Protein AF-A0A562JS13-F1 (afdb_monomer_lite)

InterPro domains:
  IPR010158 N-carbamoyl-L-amino-acid amidohydrolase [PTHR32494] (1-198)
  IPR011650 Peptidase M20, dimerisation domain [PF07687] (73-169)
  IPR036264 Bacterial exopeptidase dimerisation domain [SSF55031] (72-185)

Foldseek 3Di:
DQLPDDPVQQCDADPVNQGVCNVCVVVVHDCPPSVVVHDPPDPDDDDDDDPVDCPCVVVVHPDDQDQWFWKKWKKKKKKFWDKDFQVPDDPVPGLARVVLVVVLQVVLCVVCPPPDFKDKDFDDKDFPPPDPGMRTRMMMIMMIIIGLDPVVVVVSVVVSVVVSVVSCVVSVIDMDMDTPDTDHMGGDDPVVSVVVVVVVVVVVVVCVVVVPDDDDD

Sequence (217 aa):
MAGLLAYEHLQKTDASGISIEEAMKQSQLSPLPLEKIKRNDIQAYLEMHIEQGKVLENEELPVGIVTGIAAPLWLEVTVTGVSAHAGATPMPIRKDALAAASEMILAIEQMFNDRTNSVTTVGKLNVEPNGVNVIPGRVTFTIDIRDIDEQIISTLEGSFLRQMQKIAERRKVTLKTKMLQLVKPAKTDPMLQQQLAKGVLAALIYFSLNLFWCRCL

Organism: NCBI:txid665099

Secondary structure (DSSP, 8-state):
------HHHHT-B-TTS-BHHHHHHHTT-----GGGT--S-----------SSSHHHHTT-S-----EEPEEEEEEEEEE---EETTTS-GGG---HHHHHHHHHHHHHHTTTT-SS-EEEEEEEEEES--TTEE-SEEEEEEEEEES-HHHHHHHHHHHHHHHHHHHHHHT-EEEEEEEEE---EEPPHHHHHHHHHHHHHHHHHHHHS-SS----

Radius of gyration: 24.41 Å; chains: 1; bounding box: 58×44×72 Å

Structure (mmCIF, N/CA/C/O backbone):
data_AF-A0A562JS13-F1
#
_entry.id   AF-A0A562JS13-F1
#
loop_
_atom_site.group_PDB
_atom_site.id
_atom_site.type_symbol
_atom_site.label_atom_id
_atom_site.label_alt_id
_atom_site.label_comp_id
_atom_site.label_asym_id
_atom_site.label_entity_id
_atom_site.label_seq_id
_atom_site.pdbx_PDB_ins_code
_atom_site.Cartn_x
_atom_site.Cartn_y
_atom_site.Cartn_z
_atom_site.occupancy
_atom_site.B_iso_or_equiv
_atom_site.auth_seq_id
_atom_site.auth_comp_id
_atom_site.auth_asym_id
_atom_site.auth_atom_id
_atom_site.pdbx_PDB_model_num
ATOM 1 N N . MET A 1 1 ? 26.390 -5.494 -12.326 1.00 60.91 1 MET A N 1
ATOM 2 C CA . MET A 1 1 ? 25.190 -4.819 -11.784 1.00 60.91 1 MET A CA 1
ATOM 3 C C . MET A 1 1 ? 25.591 -3.475 -11.187 1.00 60.91 1 MET A C 1
ATOM 5 O O . MET A 1 1 ? 26.780 -3.262 -10.969 1.00 60.91 1 MET A O 1
ATOM 9 N N . ALA A 1 2 ? 24.628 -2.577 -10.955 1.00 70.62 2 ALA A N 1
ATOM 10 C CA . ALA A 1 2 ? 24.862 -1.160 -10.641 1.00 70.62 2 ALA A CA 1
ATOM 11 C C . ALA A 1 2 ? 25.730 -0.886 -9.391 1.00 70.62 2 ALA A C 1
ATOM 13 O O . ALA A 1 2 ? 26.269 0.210 -9.261 1.00 70.62 2 ALA A O 1
ATOM 14 N N . GLY A 1 3 ? 25.900 -1.870 -8.496 1.00 77.06 3 GLY A N 1
ATOM 15 C CA . GLY A 1 3 ? 26.797 -1.762 -7.339 1.00 77.06 3 GLY A CA 1
ATOM 16 C C . GLY A 1 3 ? 26.333 -0.738 -6.302 1.00 77.06 3 GLY A C 1
ATOM 17 O O . GLY A 1 3 ? 27.160 -0.104 -5.664 1.00 77.06 3 GLY A O 1
ATOM 18 N N . LEU A 1 4 ? 25.016 -0.548 -6.166 1.00 82.69 4 LEU A N 1
ATOM 19 C CA . LEU A 1 4 ? 24.406 0.451 -5.276 1.00 82.69 4 LEU A CA 1
ATOM 20 C C . LEU A 1 4 ? 24.126 -0.080 -3.858 1.00 82.69 4 LEU A C 1
ATOM 22 O O . LEU A 1 4 ? 23.431 0.568 -3.079 1.00 82.69 4 LEU A O 1
ATOM 26 N N . LEU A 1 5 ? 24.610 -1.278 -3.522 1.00 85.75 5 LEU A N 1
ATOM 27 C CA . LEU A 1 5 ? 24.423 -1.845 -2.191 1.00 85.75 5 LEU A CA 1
ATOM 28 C C . LEU A 1 5 ? 25.321 -1.096 -1.193 1.00 85.75 5 LEU A C 1
ATOM 30 O O . LEU A 1 5 ? 26.536 -1.076 -1.362 1.00 85.75 5 LEU A O 1
ATOM 34 N N . ALA A 1 6 ? 24.733 -0.496 -0.159 1.00 88.44 6 ALA A N 1
ATOM 35 C CA . ALA A 1 6 ? 25.454 0.079 0.971 1.00 88.44 6 ALA A CA 1
ATOM 36 C C . ALA A 1 6 ? 25.612 -0.944 2.110 1.00 88.44 6 ALA A C 1
ATOM 38 O O . ALA A 1 6 ? 24.807 -1.868 2.242 1.00 88.44 6 ALA A O 1
ATOM 39 N N . TYR A 1 7 ? 26.619 -0.750 2.967 1.00 89.88 7 TYR A N 1
ATOM 40 C CA . TYR A 1 7 ? 26.884 -1.621 4.121 1.00 89.88 7 TYR A CA 1
ATOM 41 C C . TYR A 1 7 ? 25.684 -1.737 5.073 1.00 89.88 7 TYR A C 1
ATOM 43 O O . TYR A 1 7 ? 25.421 -2.810 5.605 1.00 89.88 7 TYR A O 1
ATOM 51 N N . GLU A 1 8 ? 24.905 -0.667 5.231 1.00 90.62 8 GLU A N 1
ATOM 52 C CA . GLU A 1 8 ? 23.679 -0.664 6.040 1.00 90.62 8 GLU A CA 1
ATOM 53 C C . GLU A 1 8 ? 22.611 -1.642 5.530 1.00 90.62 8 GLU A C 1
ATOM 55 O O . GLU A 1 8 ? 21.852 -2.197 6.322 1.00 90.62 8 GLU A O 1
ATOM 60 N N . HIS A 1 9 ? 22.567 -1.916 4.220 1.00 89.50 9 HIS A N 1
ATOM 61 C CA . HIS A 1 9 ? 21.625 -2.889 3.673 1.00 89.50 9 HIS A CA 1
ATOM 62 C C . HIS A 1 9 ? 21.935 -4.300 4.165 1.00 89.50 9 HIS A C 1
ATOM 64 O O . HIS A 1 9 ? 21.004 -5.067 4.383 1.00 89.50 9 HIS A O 1
ATOM 70 N N . LEU A 1 10 ? 23.213 -4.626 4.392 1.00 91.25 10 LEU A N 1
ATOM 71 C CA . LEU A 1 10 ? 23.630 -5.942 4.880 1.00 91.25 10 LEU A CA 1
ATOM 72 C C . LEU A 1 10 ? 23.149 -6.226 6.310 1.00 91.25 10 LEU A C 1
ATOM 74 O O . LEU A 1 10 ? 23.015 -7.388 6.682 1.00 91.25 10 LEU A O 1
ATOM 78 N N . GLN A 1 11 ? 22.856 -5.175 7.081 1.00 93.75 11 GLN A N 1
ATOM 79 C CA . GLN A 1 11 ? 22.377 -5.266 8.462 1.00 93.75 11 GLN A CA 1
ATOM 80 C C . GLN A 1 11 ? 20.853 -5.418 8.561 1.00 93.75 11 GLN A C 1
ATOM 82 O O . GLN A 1 11 ? 20.327 -5.612 9.655 1.00 93.75 11 GLN A O 1
ATOM 87 N N . LYS A 1 12 ? 20.114 -5.326 7.444 1.00 91.50 12 LYS A N 1
ATOM 88 C CA . LYS A 1 12 ? 18.670 -5.594 7.449 1.00 91.50 12 LYS A CA 1
ATOM 89 C C . LYS A 1 12 ? 18.428 -7.060 7.793 1.00 91.50 12 LYS A C 1
ATOM 91 O O . LYS A 1 12 ? 19.066 -7.938 7.214 1.00 91.50 12 LYS A O 1
ATOM 96 N N . THR A 1 13 ? 17.499 -7.297 8.711 1.00 94.69 13 THR A N 1
ATOM 97 C CA . THR A 1 13 ? 17.167 -8.629 9.212 1.00 94.69 13 THR A CA 1
ATOM 98 C C . THR A 1 13 ? 15.849 -9.146 8.652 1.00 94.69 13 THR A C 1
ATOM 100 O O . THR A 1 13 ? 14.951 -8.375 8.300 1.00 94.69 13 THR A O 1
ATOM 103 N N . ASP A 1 14 ? 15.735 -10.467 8.572 1.00 92.19 14 ASP A N 1
ATOM 104 C CA . ASP A 1 14 ? 14.467 -11.148 8.342 1.00 92.19 14 ASP A C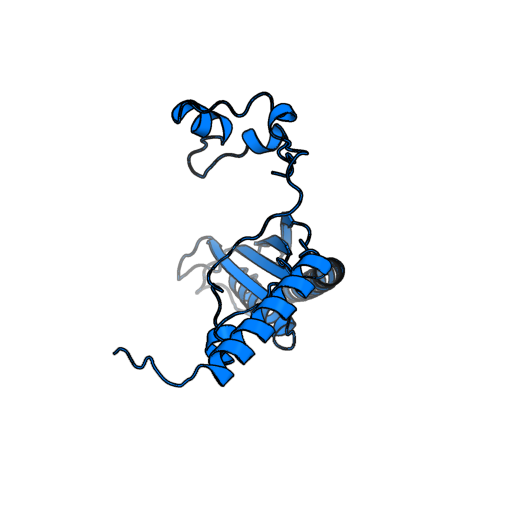A 1
ATOM 105 C C . ASP A 1 14 ? 13.594 -11.188 9.617 1.00 92.19 14 ASP A C 1
ATOM 107 O O . ASP A 1 14 ? 13.927 -10.619 10.661 1.00 92.19 14 ASP A O 1
ATOM 111 N N . ALA A 1 15 ? 12.451 -11.876 9.541 1.00 89.56 15 ALA A N 1
ATOM 112 C CA . ALA A 1 15 ? 11.534 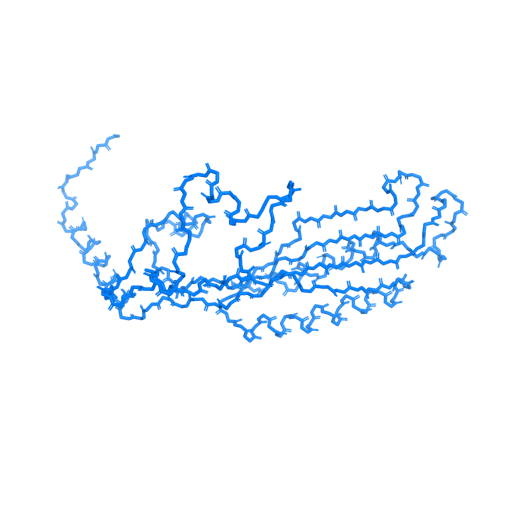-12.030 10.673 1.00 89.56 15 ALA A CA 1
ATOM 113 C C . ALA A 1 15 ? 12.117 -12.843 11.848 1.00 89.56 15 ALA A C 1
ATOM 115 O O . ALA A 1 15 ? 11.605 -12.742 12.961 1.00 89.56 15 ALA A O 1
ATOM 116 N N . SER A 1 16 ? 13.170 -13.629 11.611 1.00 94.19 16 SER A N 1
ATOM 117 C CA . SER A 1 16 ? 13.880 -14.414 12.628 1.00 94.19 16 SER A CA 1
ATOM 118 C C . SER A 1 16 ? 15.055 -13.645 13.240 1.00 94.19 16 SER A C 1
ATOM 120 O O . SER A 1 16 ? 15.710 -14.152 14.148 1.00 94.19 16 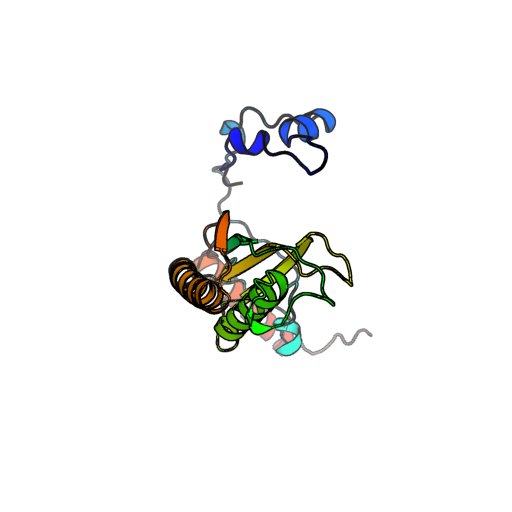SER A O 1
ATOM 122 N N . GLY A 1 17 ? 15.327 -12.428 12.759 1.00 95.00 17 GLY A N 1
ATOM 123 C CA . GLY A 1 17 ? 16.445 -11.606 13.206 1.00 95.00 17 GLY A CA 1
ATOM 124 C C . GLY A 1 17 ? 17.771 -11.906 12.504 1.00 95.00 17 GLY A C 1
ATOM 125 O O . GLY A 1 17 ? 18.779 -11.346 12.917 1.00 95.00 17 GLY A O 1
ATOM 126 N N . ILE A 1 18 ? 17.789 -12.738 11.455 1.00 95.69 18 ILE A N 1
ATOM 127 C CA . ILE A 1 18 ? 19.011 -13.055 10.704 1.00 95.69 18 ILE A CA 1
ATOM 128 C C . ILE A 1 18 ? 19.271 -11.936 9.698 1.00 95.69 18 ILE A C 1
ATOM 130 O O . ILE A 1 18 ? 18.408 -11.615 8.878 1.00 95.69 18 ILE A O 1
ATOM 134 N N . SER A 1 19 ? 20.455 -11.333 9.754 1.00 95.56 19 SER A N 1
ATOM 135 C CA . SER A 1 19 ? 20.870 -10.294 8.809 1.00 95.56 19 SER A CA 1
ATOM 136 C C . SER A 1 19 ? 21.225 -10.868 7.435 1.00 95.56 19 SER A C 1
ATOM 138 O O . SER A 1 19 ? 21.627 -12.028 7.307 1.00 95.56 19 SER A O 1
ATOM 140 N N . ILE A 1 20 ? 21.142 -10.042 6.386 1.00 94.19 20 ILE A N 1
ATOM 141 C CA . ILE A 1 20 ? 21.622 -10.421 5.045 1.00 94.19 20 ILE A CA 1
ATOM 142 C C . ILE A 1 20 ? 23.095 -10.859 5.105 1.00 94.19 20 ILE A C 1
ATOM 144 O O . ILE A 1 20 ? 23.469 -11.843 4.469 1.00 94.19 20 ILE A O 1
ATOM 148 N N . GLU A 1 21 ? 23.930 -10.167 5.889 1.00 93.69 21 GLU A N 1
ATOM 149 C CA . GLU A 1 21 ? 25.338 -10.531 6.073 1.00 93.69 21 GLU A CA 1
ATOM 150 C C . GLU A 1 21 ? 25.509 -11.940 6.659 1.00 93.69 21 GLU A C 1
ATOM 152 O O . GLU A 1 21 ? 26.303 -12.735 6.151 1.00 93.69 21 GLU A O 1
ATOM 157 N N . GLU A 1 22 ? 24.767 -12.260 7.718 1.00 94.50 22 GLU A N 1
ATOM 158 C CA . GLU A 1 22 ? 24.801 -13.581 8.348 1.00 94.50 22 GLU A CA 1
ATOM 159 C C . GLU A 1 22 ? 24.298 -14.665 7.397 1.00 94.50 22 GLU A C 1
ATOM 161 O O . GLU A 1 22 ? 24.957 -15.695 7.262 1.00 94.50 22 GLU A O 1
ATOM 166 N N . ALA A 1 23 ? 23.197 -14.422 6.684 1.00 95.31 23 ALA A N 1
ATOM 167 C CA . ALA A 1 23 ? 22.656 -15.358 5.700 1.00 95.31 23 ALA A CA 1
ATOM 168 C C . ALA A 1 23 ? 23.656 -15.643 4.561 1.00 95.31 23 ALA A C 1
ATOM 170 O O . ALA A 1 23 ? 23.828 -16.791 4.138 1.00 95.31 23 ALA A O 1
ATOM 171 N N . MET A 1 24 ? 24.377 -14.617 4.095 1.00 93.44 24 MET A N 1
ATOM 172 C CA . MET A 1 24 ? 25.450 -14.785 3.112 1.00 93.44 24 MET A CA 1
ATOM 173 C C . MET A 1 24 ? 26.609 -15.613 3.673 1.00 93.44 24 MET A C 1
ATOM 175 O O . MET A 1 24 ? 27.046 -16.553 3.009 1.00 93.44 24 MET A O 1
ATOM 179 N N . LYS A 1 25 ? 27.061 -15.336 4.905 1.00 93.19 25 LYS A N 1
ATOM 180 C CA . LYS A 1 25 ? 28.123 -16.112 5.574 1.00 93.19 25 LYS A CA 1
ATOM 181 C C . LYS A 1 25 ? 27.729 -17.577 5.768 1.00 93.19 25 LYS A C 1
ATOM 183 O O . LYS A 1 25 ? 28.539 -18.459 5.499 1.00 93.19 25 LYS A O 1
ATOM 188 N N . GLN A 1 26 ? 26.488 -17.842 6.177 1.00 95.00 26 GLN A N 1
ATOM 189 C CA . GLN A 1 26 ? 25.936 -19.198 6.289 1.00 95.00 26 GLN A CA 1
ATOM 190 C C . GLN A 1 26 ? 25.937 -19.926 4.937 1.00 95.00 26 GLN A C 1
ATOM 192 O O . GLN A 1 26 ? 26.197 -21.125 4.879 1.00 95.00 26 GLN A O 1
ATOM 197 N N . SER A 1 27 ? 25.732 -19.180 3.850 1.00 94.69 27 SER A N 1
ATOM 198 C CA . SER A 1 27 ? 25.810 -19.673 2.470 1.00 94.69 27 SER A CA 1
ATOM 199 C C . SER A 1 27 ? 27.233 -19.669 1.889 1.00 94.69 27 SER A C 1
ATOM 201 O O . SER A 1 27 ? 27.399 -19.895 0.694 1.00 94.69 27 SER A O 1
ATOM 203 N N . GLN A 1 28 ? 28.263 -19.401 2.703 1.00 94.62 28 GLN A N 1
ATOM 204 C CA . GLN A 1 28 ? 29.676 -19.323 2.295 1.00 94.62 28 GLN A CA 1
ATOM 205 C C . GLN A 1 28 ? 29.963 -18.248 1.225 1.00 94.62 28 GLN A C 1
ATOM 207 O O . GLN A 1 28 ? 30.931 -18.339 0.471 1.00 94.62 28 GLN A O 1
ATOM 212 N N . LEU A 1 29 ? 29.140 -17.199 1.174 1.00 90.12 29 LEU A N 1
ATOM 213 C CA . LEU A 1 29 ? 29.314 -16.041 0.303 1.00 90.12 29 LEU A CA 1
ATOM 214 C C . LEU A 1 29 ? 29.928 -14.877 1.092 1.00 90.12 29 LEU A C 1
ATOM 216 O O . LEU A 1 29 ? 29.511 -14.582 2.211 1.00 90.12 29 LEU A O 1
ATOM 220 N N . SER A 1 30 ? 30.885 -14.167 0.487 1.00 83.75 30 SER A N 1
ATOM 221 C CA . SER A 1 30 ? 31.391 -12.896 1.021 1.00 83.75 30 SER A CA 1
ATOM 222 C C . SER A 1 30 ? 30.824 -11.730 0.209 1.00 83.75 30 SER A C 1
ATOM 224 O O . SER A 1 30 ? 31.178 -11.605 -0.965 1.00 83.75 30 SER A O 1
ATOM 226 N N . PRO A 1 31 ? 29.991 -10.846 0.798 1.00 72.31 31 PRO A N 1
ATOM 227 C CA . PRO A 1 31 ? 29.572 -9.617 0.126 1.00 72.31 31 PRO A CA 1
ATOM 228 C C . PRO A 1 31 ? 30.704 -8.592 0.008 1.00 72.31 31 PRO A C 1
ATOM 230 O O . PRO A 1 31 ? 30.549 -7.595 -0.684 1.00 72.31 31 PRO A O 1
ATOM 233 N N . LEU A 1 32 ? 31.827 -8.784 0.702 1.00 82.31 32 LEU A N 1
ATOM 234 C CA . LEU A 1 32 ? 32.848 -7.753 0.847 1.00 82.31 32 LEU A CA 1
ATOM 235 C C . LEU A 1 32 ? 34.081 -8.007 -0.026 1.00 82.31 32 LEU A C 1
ATOM 237 O O . LEU A 1 32 ? 34.478 -9.165 -0.206 1.00 82.31 32 LEU A O 1
ATOM 241 N N . PRO A 1 33 ? 34.752 -6.935 -0.490 1.00 85.81 33 PRO A N 1
ATOM 242 C CA . PRO A 1 33 ? 34.378 -5.517 -0.342 1.00 85.81 33 PRO A CA 1
ATOM 243 C C . PRO A 1 33 ? 33.307 -5.090 -1.373 1.00 85.81 33 PRO A C 1
ATOM 245 O O . PRO A 1 33 ? 33.419 -5.429 -2.555 1.00 85.81 33 PRO A O 1
ATOM 248 N N . LEU A 1 34 ? 32.274 -4.349 -0.938 1.00 84.56 34 LEU A N 1
ATOM 249 C CA . LEU A 1 34 ? 31.112 -3.979 -1.776 1.00 84.56 34 LEU A CA 1
ATOM 250 C C . LEU A 1 34 ? 31.511 -3.165 -3.016 1.00 84.56 34 LEU A C 1
ATOM 252 O O . LEU A 1 34 ? 30.883 -3.255 -4.072 1.00 84.56 34 LEU A O 1
ATOM 256 N N . GLU A 1 35 ? 32.606 -2.420 -2.917 1.00 82.06 35 GLU A N 1
ATOM 257 C CA . GLU A 1 35 ? 33.172 -1.574 -3.963 1.00 82.06 35 GLU A CA 1
ATOM 258 C C . GLU A 1 35 ? 33.614 -2.392 -5.187 1.00 82.06 35 GLU A C 1
ATOM 260 O O . GLU A 1 35 ? 33.626 -1.879 -6.305 1.00 82.06 35 GLU A O 1
ATOM 265 N N . LYS A 1 36 ? 33.929 -3.682 -5.000 1.00 82.69 36 LYS A N 1
ATOM 266 C CA . LYS A 1 36 ? 34.314 -4.594 -6.089 1.00 82.69 36 LYS A CA 1
ATOM 267 C C . LYS A 1 36 ? 33.121 -5.195 -6.839 1.00 82.69 36 LYS A C 1
ATOM 269 O O . LYS A 1 36 ? 33.324 -5.844 -7.860 1.00 82.69 36 LYS A O 1
ATOM 274 N N . ILE A 1 37 ? 31.889 -4.988 -6.369 1.00 83.00 37 ILE A N 1
ATOM 275 C CA . ILE A 1 37 ? 30.677 -5.546 -6.997 1.00 83.00 37 ILE A CA 1
ATOM 276 C C . ILE A 1 37 ? 30.234 -4.708 -8.204 1.00 83.00 37 ILE A C 1
ATOM 278 O O . ILE A 1 37 ? 29.588 -5.215 -9.131 1.00 83.00 37 ILE A O 1
ATOM 282 N N . LYS A 1 38 ? 30.561 -3.410 -8.209 1.00 85.19 38 LYS A N 1
ATOM 283 C CA . LYS A 1 38 ? 30.179 -2.510 -9.297 1.00 85.19 38 LYS A CA 1
ATOM 284 C C . LYS A 1 38 ? 30.872 -2.930 -10.594 1.00 85.19 38 LYS A C 1
ATOM 286 O O . LYS A 1 38 ? 32.094 -2.996 -10.670 1.00 85.19 38 LYS A O 1
ATOM 291 N N . ARG A 1 39 ? 30.071 -3.171 -11.632 1.00 86.75 39 ARG A N 1
ATOM 292 C CA . ARG A 1 39 ? 30.555 -3.498 -12.979 1.00 86.75 39 ARG A CA 1
ATOM 293 C C . ARG A 1 39 ? 30.402 -2.303 -13.908 1.00 86.75 39 ARG A C 1
ATOM 295 O O . ARG A 1 39 ? 29.319 -1.729 -13.972 1.00 86.75 39 ARG A O 1
ATOM 302 N N . ASN A 1 40 ? 31.470 -1.980 -14.633 1.00 87.50 40 ASN A N 1
ATOM 303 C CA . ASN A 1 40 ? 31.522 -0.876 -15.602 1.00 87.50 40 ASN A CA 1
ATOM 304 C C . ASN A 1 40 ? 31.691 -1.372 -17.052 1.00 87.50 40 ASN A C 1
ATOM 306 O O . ASN A 1 40 ? 31.898 -0.581 -17.962 1.00 87.50 40 ASN A O 1
ATOM 310 N N . ASP A 1 41 ? 31.631 -2.683 -17.259 1.00 91.12 41 ASP A N 1
ATOM 311 C CA . ASP A 1 41 ? 31.866 -3.385 -18.523 1.00 91.12 41 ASP A CA 1
ATOM 312 C C . ASP A 1 41 ? 30.571 -3.931 -19.156 1.00 91.12 41 ASP A C 1
ATOM 314 O O . ASP A 1 41 ? 30.608 -4.666 -20.138 1.00 91.12 41 ASP A O 1
ATOM 318 N N . ILE A 1 42 ? 29.411 -3.573 -18.597 1.00 90.00 42 ILE A N 1
ATOM 319 C CA . ILE A 1 42 ? 28.089 -3.949 -19.107 1.00 90.00 42 ILE A CA 1
ATOM 320 C C . ILE A 1 42 ? 27.513 -2.756 -19.875 1.00 90.00 42 ILE A C 1
ATOM 322 O O . ILE A 1 42 ? 27.272 -1.709 -19.281 1.00 90.00 42 ILE A O 1
ATOM 326 N N . GLN A 1 43 ? 27.277 -2.923 -21.179 1.00 90.38 43 GLN A N 1
ATOM 327 C CA . GLN A 1 43 ? 26.718 -1.869 -22.038 1.00 90.38 43 GLN A CA 1
ATOM 328 C C . GLN A 1 43 ? 25.186 -1.797 -21.995 1.00 90.38 43 GLN A C 1
ATOM 330 O O . GLN A 1 43 ? 24.620 -0.713 -22.084 1.00 90.38 43 GLN A O 1
ATOM 335 N N . ALA A 1 44 ? 24.517 -2.943 -21.865 1.00 91.12 44 ALA A N 1
ATOM 336 C CA . ALA A 1 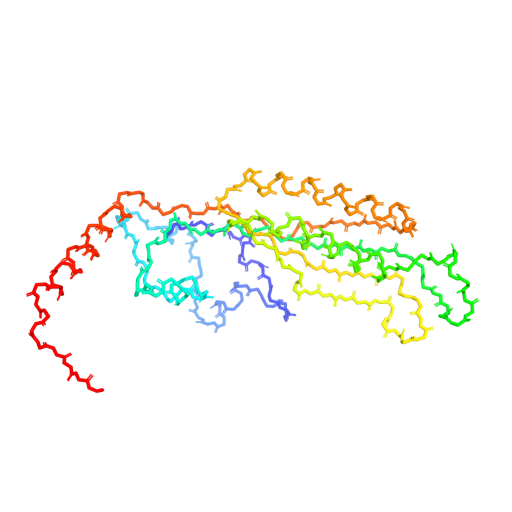44 ? 23.064 -3.048 -21.803 1.00 91.12 44 ALA A CA 1
ATOM 337 C C . ALA A 1 44 ? 22.655 -4.286 -20.995 1.00 91.12 44 ALA A C 1
ATOM 339 O O . ALA A 1 44 ? 23.422 -5.244 -20.874 1.00 91.12 44 ALA A O 1
ATOM 340 N N . TYR A 1 45 ? 21.438 -4.264 -20.460 1.00 90.75 45 TYR A N 1
ATOM 341 C CA . TYR A 1 45 ? 20.816 -5.388 -19.771 1.00 90.75 45 TYR A CA 1
ATOM 342 C C . TYR A 1 45 ? 19.392 -5.549 -20.300 1.00 90.75 45 TYR A C 1
ATOM 344 O O . TYR A 1 45 ? 18.649 -4.571 -20.384 1.00 90.75 45 TYR A O 1
ATOM 352 N N . LEU A 1 46 ? 19.044 -6.772 -20.687 1.00 91.50 46 LEU A N 1
ATOM 353 C CA . LEU A 1 46 ? 17.713 -7.153 -21.138 1.00 91.50 46 LEU A CA 1
ATOM 354 C C . LEU A 1 46 ? 17.238 -8.293 -20.247 1.00 91.50 46 LEU A C 1
ATOM 356 O O . LEU A 1 46 ? 17.955 -9.276 -20.067 1.00 91.50 46 LEU A O 1
ATOM 360 N N . GLU A 1 47 ? 16.031 -8.157 -19.716 1.00 92.88 47 GLU A N 1
ATOM 361 C CA . GLU A 1 47 ? 15.390 -9.168 -18.888 1.00 92.88 47 GLU A CA 1
ATOM 362 C C . GLU A 1 47 ? 14.060 -9.549 -19.522 1.00 92.88 47 GLU A C 1
ATOM 364 O O . GLU A 1 47 ? 13.227 -8.689 -19.804 1.00 92.88 47 GLU A O 1
ATOM 369 N N . MET A 1 48 ? 13.882 -10.844 -19.772 1.00 92.44 48 MET A N 1
ATOM 370 C CA . MET A 1 48 ? 12.609 -11.398 -20.207 1.00 92.44 48 MET A CA 1
ATOM 371 C C . MET A 1 48 ? 11.896 -11.957 -18.985 1.00 92.44 48 MET A C 1
ATOM 373 O O . MET A 1 48 ? 12.452 -12.786 -18.266 1.00 92.44 48 MET A O 1
ATOM 377 N N . HIS A 1 49 ? 10.666 -11.514 -18.768 1.00 93.25 49 HIS A N 1
ATOM 378 C CA . HIS A 1 49 ? 9.863 -11.913 -17.626 1.00 93.25 49 HIS A CA 1
ATOM 379 C C . HIS A 1 49 ? 8.403 -12.058 -18.059 1.00 93.25 49 HIS A C 1
ATOM 381 O O . HIS A 1 49 ? 7.954 -11.381 -18.984 1.00 93.25 49 HIS A O 1
ATOM 387 N N . ILE A 1 50 ? 7.657 -12.941 -17.397 1.00 93.19 50 ILE A N 1
ATOM 388 C CA . ILE A 1 50 ? 6.197 -12.983 -17.548 1.00 93.19 50 ILE A CA 1
ATOM 389 C C . ILE A 1 50 ? 5.582 -11.690 -16.989 1.00 93.19 50 ILE A C 1
ATOM 391 O O . ILE A 1 50 ? 6.149 -11.088 -16.079 1.00 93.19 50 ILE A O 1
ATOM 395 N N . GLU A 1 51 ? 4.414 -11.275 -17.482 1.00 89.56 51 GLU A N 1
ATOM 396 C CA . GLU A 1 51 ? 3.792 -9.999 -17.087 1.00 89.56 51 GLU A CA 1
ATOM 397 C C . GLU A 1 51 ? 3.498 -9.906 -15.577 1.00 89.56 51 GLU A C 1
ATOM 399 O O . GLU A 1 51 ? 3.544 -8.826 -14.999 1.00 89.56 51 GLU A O 1
ATOM 404 N N . GLN A 1 52 ? 3.175 -11.039 -14.935 1.00 86.75 52 GLN A N 1
ATOM 405 C CA . GLN A 1 52 ? 2.626 -11.113 -13.567 1.00 86.75 52 GLN A CA 1
ATOM 406 C C . GLN A 1 52 ? 1.332 -10.294 -13.356 1.00 86.75 52 GLN A C 1
ATOM 408 O O . GLN A 1 52 ? 0.867 -10.156 -12.225 1.00 86.75 52 GLN A O 1
ATOM 413 N N . GLY A 1 53 ? 0.742 -9.796 -14.444 1.00 84.44 53 GLY A N 1
ATOM 414 C CA . GLY A 1 53 ? -0.549 -9.129 -14.527 1.00 84.44 53 GLY A CA 1
ATOM 415 C C . GLY A 1 53 ? -1.456 -9.827 -15.538 1.00 84.44 53 GLY A C 1
ATOM 416 O O . GLY A 1 53 ? -1.256 -11.000 -15.856 1.00 84.44 53 GLY A O 1
ATOM 417 N N . LYS A 1 54 ? -2.476 -9.106 -16.004 1.00 84.75 54 LYS A N 1
ATOM 418 C CA . LYS A 1 54 ? -3.441 -9.589 -17.002 1.00 84.75 54 LYS A CA 1
ATOM 419 C C . LYS A 1 54 ? -3.611 -8.634 -18.179 1.00 84.75 54 LYS A C 1
ATOM 421 O O . LYS A 1 54 ? -4.543 -8.794 -18.949 1.00 84.75 54 LYS A O 1
ATOM 426 N N . VAL A 1 55 ? -2.774 -7.611 -18.310 1.00 88.88 55 VAL A N 1
ATOM 427 C CA . VAL A 1 55 ? -2.869 -6.626 -19.391 1.00 88.88 55 VAL A CA 1
ATOM 428 C C . VAL A 1 55 ? -2.657 -7.307 -20.740 1.00 88.88 55 VAL A C 1
ATOM 430 O O . VAL A 1 55 ? -3.505 -7.179 -21.607 1.00 88.88 55 VAL A O 1
ATOM 433 N N . LEU A 1 56 ? -1.589 -8.085 -20.919 1.00 89.56 56 LEU A N 1
ATOM 434 C CA . LEU A 1 56 ? -1.319 -8.795 -22.171 1.00 89.56 56 LEU A CA 1
ATOM 435 C C . LEU A 1 56 ? -2.378 -9.858 -22.467 1.00 89.56 56 LEU A C 1
ATOM 437 O O . LEU A 1 56 ? -2.777 -10.010 -23.615 1.00 89.56 56 LEU A O 1
ATOM 441 N N . GLU A 1 57 ? -2.860 -10.557 -21.437 1.00 90.38 57 GLU A N 1
ATOM 442 C CA . GLU A 1 57 ? -3.955 -11.526 -21.574 1.00 90.38 57 GLU A CA 1
ATOM 443 C C . GLU A 1 57 ? -5.260 -10.844 -22.017 1.00 90.38 57 GLU A C 1
ATOM 445 O O . GLU A 1 57 ? -5.872 -11.275 -22.990 1.00 90.38 57 GLU A O 1
ATOM 450 N N . ASN A 1 58 ? -5.662 -9.760 -21.347 1.00 91.12 58 ASN A N 1
ATOM 451 C CA . ASN A 1 58 ? -6.896 -9.027 -21.640 1.00 91.12 58 ASN A CA 1
ATOM 452 C C . ASN A 1 58 ? -6.856 -8.312 -22.998 1.00 91.12 58 ASN A C 1
ATOM 454 O O . ASN A 1 58 ? -7.892 -8.174 -23.639 1.00 91.12 58 ASN A O 1
ATOM 458 N N . GLU A 1 59 ? -5.679 -7.845 -23.417 1.00 91.44 59 GLU A N 1
ATOM 459 C CA . GLU A 1 59 ? -5.464 -7.192 -24.715 1.00 91.44 59 GLU A CA 1
ATOM 460 C C . GLU A 1 59 ? -5.156 -8.202 -25.838 1.00 91.44 59 GLU A C 1
ATOM 462 O O . GLU A 1 59 ? -4.924 -7.802 -26.977 1.00 91.44 59 GLU A O 1
ATOM 467 N N . GLU A 1 60 ? -5.127 -9.506 -25.533 1.00 92.31 60 GLU A N 1
ATOM 468 C CA . GLU A 1 60 ? -4.791 -10.588 -26.472 1.00 92.31 60 GLU A CA 1
ATOM 469 C C . GLU A 1 60 ? -3.424 -10.394 -27.168 1.00 92.31 60 GLU A C 1
ATOM 471 O O . GLU A 1 60 ? -3.221 -10.745 -28.335 1.00 92.31 60 GLU A O 1
ATOM 476 N N . LEU A 1 61 ? -2.448 -9.837 -26.444 1.00 89.25 61 LEU A N 1
ATOM 477 C CA . LEU A 1 61 ? -1.105 -9.546 -26.944 1.00 89.25 61 LEU A CA 1
ATOM 478 C C . LEU A 1 61 ? -0.079 -10.577 -26.445 1.00 89.25 61 LEU A C 1
ATOM 480 O O . LEU A 1 61 ? -0.016 -10.867 -25.254 1.00 89.25 61 LEU A O 1
ATOM 484 N N . PRO A 1 62 ? 0.811 -11.096 -27.312 1.00 90.00 62 PRO A N 1
ATOM 485 C CA . PRO A 1 62 ? 1.787 -12.112 -26.910 1.00 90.00 62 PRO A CA 1
ATOM 486 C C . PRO A 1 62 ? 3.015 -11.536 -26.187 1.00 90.00 62 PRO A C 1
ATOM 488 O O . PRO A 1 62 ? 3.731 -12.269 -25.508 1.00 90.00 62 PRO A O 1
ATOM 491 N N . VAL A 1 63 ? 3.313 -10.246 -26.382 1.00 92.12 63 VAL A N 1
ATOM 492 C CA . VAL A 1 63 ? 4.529 -9.590 -25.880 1.00 92.12 63 VAL A CA 1
ATOM 493 C C . VAL A 1 63 ? 4.225 -8.143 -25.508 1.00 92.12 63 VAL A C 1
ATOM 495 O O . VAL A 1 63 ? 3.596 -7.418 -26.275 1.00 92.12 63 VAL A O 1
ATOM 498 N N . GLY A 1 64 ? 4.749 -7.710 -24.361 1.00 91.00 64 GLY A N 1
ATOM 499 C CA . GLY A 1 64 ? 4.781 -6.313 -23.936 1.00 91.00 64 GLY A CA 1
ATOM 500 C C . GLY A 1 64 ? 6.210 -5.782 -23.861 1.00 91.00 64 GLY A C 1
ATOM 501 O O . GLY A 1 64 ? 7.136 -6.507 -23.500 1.00 91.00 64 GLY A O 1
ATOM 502 N N . ILE A 1 65 ? 6.393 -4.501 -24.179 1.00 92.56 65 ILE A N 1
ATOM 503 C CA . ILE A 1 65 ? 7.667 -3.797 -23.991 1.00 92.56 65 ILE A CA 1
ATOM 504 C C . ILE A 1 65 ? 7.531 -2.926 -22.747 1.00 92.56 65 ILE A C 1
ATOM 506 O O . ILE A 1 65 ? 6.767 -1.963 -22.734 1.00 92.56 65 ILE A O 1
ATOM 510 N N . VAL A 1 66 ? 8.270 -3.278 -21.695 1.00 91.00 66 VAL A N 1
ATOM 511 C CA . VAL A 1 66 ? 8.206 -2.587 -20.403 1.00 91.00 66 VAL A CA 1
ATOM 512 C C . VAL A 1 66 ? 8.772 -1.172 -20.528 1.00 91.00 66 VAL A C 1
ATOM 514 O O . VAL A 1 66 ? 9.943 -0.979 -20.861 1.00 91.00 66 VAL A O 1
ATOM 517 N N . THR A 1 67 ? 7.950 -0.174 -20.210 1.00 87.81 67 THR A N 1
ATOM 518 C CA . THR A 1 67 ? 8.328 1.250 -20.227 1.00 87.81 67 THR A CA 1
ATOM 519 C C . THR A 1 67 ? 9.090 1.670 -18.967 1.00 87.81 67 THR A C 1
ATOM 521 O O . THR A 1 67 ? 9.911 2.592 -19.000 1.00 87.81 67 THR A O 1
ATOM 524 N N . GLY A 1 68 ? 8.858 0.970 -17.858 1.00 86.19 68 GLY A N 1
ATOM 525 C CA . GLY A 1 68 ? 9.573 1.131 -16.602 1.00 86.19 68 GLY A CA 1
ATOM 526 C C . GLY A 1 68 ? 8.969 0.285 -15.486 1.00 86.19 68 GLY A C 1
ATOM 527 O O . GLY A 1 68 ? 7.941 -0.365 -15.659 1.00 86.19 68 GLY A O 1
ATOM 528 N N . ILE A 1 69 ? 9.619 0.318 -14.328 1.00 84.38 69 ILE A N 1
ATOM 529 C CA . ILE A 1 69 ? 9.169 -0.329 -13.098 1.00 84.38 69 ILE A CA 1
ATOM 530 C C . ILE A 1 69 ? 8.606 0.755 -12.181 1.00 84.38 69 ILE A C 1
ATOM 532 O O . ILE A 1 69 ? 9.309 1.709 -11.828 1.00 84.38 69 ILE A O 1
ATOM 536 N N . ALA A 1 70 ? 7.334 0.600 -11.811 1.00 83.62 70 ALA A N 1
ATOM 537 C CA . ALA A 1 70 ? 6.658 1.496 -10.883 1.00 83.62 70 ALA A CA 1
ATOM 538 C C . ALA A 1 70 ? 7.327 1.458 -9.502 1.00 83.62 70 ALA A C 1
ATOM 540 O O . ALA A 1 70 ? 7.668 0.394 -8.977 1.00 83.62 70 ALA A O 1
ATOM 541 N N . ALA A 1 71 ? 7.492 2.632 -8.907 1.00 80.50 71 ALA A N 1
ATOM 542 C CA . ALA A 1 71 ? 8.043 2.797 -7.576 1.00 80.50 71 ALA A CA 1
ATOM 543 C C . ALA A 1 71 ? 7.017 2.443 -6.498 1.00 80.50 71 ALA A C 1
ATOM 545 O O . ALA A 1 71 ? 5.958 3.068 -6.469 1.00 80.50 71 ALA A O 1
ATOM 546 N N . PRO A 1 72 ? 7.326 1.524 -5.569 1.00 88.38 72 PRO A N 1
ATOM 547 C CA . PRO A 1 72 ? 6.539 1.372 -4.355 1.00 88.38 72 PRO A CA 1
ATOM 548 C C . PRO A 1 72 ? 6.832 2.479 -3.330 1.00 88.38 72 PRO A C 1
ATOM 550 O O . PRO A 1 72 ? 7.985 2.705 -2.943 1.00 88.38 72 PRO A O 1
ATOM 553 N N . LEU A 1 73 ? 5.760 3.084 -2.819 1.00 90.75 73 LEU A N 1
ATOM 554 C CA . LEU A 1 73 ? 5.700 3.766 -1.530 1.00 90.75 73 LEU A CA 1
ATOM 555 C C . LEU A 1 73 ? 4.919 2.879 -0.559 1.00 90.75 73 LEU A C 1
ATOM 557 O O . LEU A 1 73 ? 3.732 2.615 -0.758 1.00 90.75 73 LEU A O 1
ATOM 561 N N . TRP A 1 74 ? 5.585 2.430 0.503 1.00 94.56 74 TRP A N 1
ATOM 562 C CA . TRP A 1 74 ? 4.958 1.660 1.571 1.00 94.56 74 TRP A CA 1
ATOM 563 C C . TRP A 1 74 ? 4.809 2.491 2.828 1.00 94.56 74 TRP A C 1
ATOM 565 O O . TRP A 1 74 ? 5.770 3.087 3.326 1.00 94.56 74 TRP A O 1
ATOM 575 N N . LEU A 1 75 ? 3.607 2.451 3.384 1.00 95.12 75 LEU A N 1
ATOM 576 C CA . LEU A 1 75 ? 3.243 3.161 4.596 1.00 95.12 75 LEU A CA 1
ATOM 577 C C . LEU A 1 75 ? 2.635 2.197 5.599 1.00 95.12 75 LEU A C 1
ATOM 579 O O . LEU A 1 75 ? 1.882 1.297 5.238 1.00 95.12 75 LEU A O 1
ATOM 583 N N . GLU A 1 76 ? 2.919 2.434 6.867 1.00 97.19 76 GLU A N 1
ATOM 584 C CA . GLU A 1 76 ? 2.184 1.876 7.990 1.00 97.19 76 GLU A CA 1
ATOM 585 C C . GLU A 1 76 ? 1.319 2.978 8.593 1.00 97.19 76 GLU A C 1
ATOM 587 O O . GLU A 1 76 ? 1.797 4.081 8.870 1.00 97.19 76 GLU A O 1
ATOM 592 N N . VAL A 1 77 ? 0.041 2.679 8.787 1.00 98.06 77 VAL A N 1
ATOM 593 C CA . VAL A 1 77 ? -0.936 3.574 9.393 1.00 98.06 77 VAL A CA 1
ATOM 594 C C . VAL A 1 77 ? -1.411 2.953 10.694 1.00 98.06 77 VAL A C 1
ATOM 596 O O . VAL A 1 77 ? -1.893 1.823 10.710 1.00 98.06 77 VAL A O 1
ATOM 599 N N . THR A 1 78 ? -1.304 3.702 11.785 1.00 98.69 78 THR A N 1
ATOM 600 C CA . THR A 1 78 ? -1.838 3.336 13.095 1.00 98.69 78 THR A CA 1
ATOM 601 C C . THR A 1 78 ? -2.991 4.262 13.448 1.00 98.69 78 THR A C 1
ATOM 603 O O . THR A 1 78 ? -2.815 5.474 13.583 1.00 98.69 78 THR A O 1
ATOM 606 N N . VAL A 1 79 ? -4.167 3.679 13.650 1.00 98.81 79 VAL A N 1
ATOM 607 C CA . VAL A 1 79 ? -5.369 4.353 14.138 1.00 98.81 79 VAL A CA 1
ATOM 608 C C . VAL A 1 79 ? -5.570 3.967 15.597 1.00 98.81 79 VAL A C 1
ATOM 610 O O . VAL A 1 79 ? -5.645 2.780 15.913 1.00 98.81 79 VAL A O 1
ATOM 613 N N . THR A 1 80 ? -5.654 4.948 16.497 1.00 98.81 80 THR A N 1
ATOM 614 C CA . THR A 1 80 ? -5.880 4.704 17.932 1.00 98.81 80 THR A CA 1
ATOM 615 C C . THR A 1 80 ? -7.189 5.338 18.389 1.00 98.81 80 THR A C 1
ATOM 617 O O . THR A 1 80 ? -7.403 6.545 18.287 1.00 98.81 80 THR A O 1
ATOM 620 N N . GLY A 1 81 ? -8.073 4.491 18.896 1.00 98.44 81 GLY A N 1
ATOM 621 C CA . GLY A 1 81 ? -9.354 4.825 19.493 1.00 98.44 81 GLY A CA 1
ATOM 622 C C . GLY A 1 81 ? -9.373 4.486 20.983 1.00 98.44 81 GLY A C 1
ATOM 623 O O . GLY A 1 81 ? -8.400 4.729 21.696 1.00 98.44 81 GLY A O 1
ATOM 624 N N . VAL A 1 82 ? -10.489 3.940 21.469 1.00 98.31 82 VAL A N 1
ATOM 625 C CA . VAL A 1 82 ? -10.646 3.521 22.870 1.00 98.31 82 VAL A CA 1
ATOM 626 C C . VAL A 1 82 ? -11.321 2.158 22.935 1.00 98.31 82 VAL A C 1
ATOM 628 O O . VAL A 1 82 ? -12.462 2.010 22.497 1.00 98.31 82 VAL A O 1
ATOM 631 N N . SER A 1 83 ? -10.632 1.185 23.532 1.00 97.88 83 SER A N 1
ATOM 632 C CA . SER A 1 83 ? -11.213 -0.128 23.805 1.00 97.88 83 SER A CA 1
ATOM 633 C C . SER A 1 83 ? -12.308 -0.027 24.861 1.00 97.88 83 SER A C 1
ATOM 635 O O . SER A 1 83 ? -12.095 0.552 25.926 1.00 97.88 83 SER A O 1
ATOM 637 N N . ALA A 1 84 ? -13.471 -0.609 24.584 1.00 97.19 84 ALA A N 1
ATOM 638 C CA . ALA A 1 84 ? -14.598 -0.630 25.511 1.00 97.19 84 ALA A CA 1
ATOM 639 C C . ALA A 1 84 ? -15.535 -1.818 25.235 1.00 97.19 84 ALA A C 1
ATOM 641 O O . ALA A 1 84 ? -15.426 -2.490 24.209 1.00 97.19 84 ALA A O 1
ATOM 642 N N . HIS A 1 85 ? -16.458 -2.093 26.157 1.00 97.12 85 HIS A N 1
ATOM 643 C CA . HIS A 1 85 ? -17.381 -3.222 26.048 1.00 97.12 85 HIS A CA 1
ATOM 644 C C . HIS A 1 85 ? -18.424 -2.998 24.940 1.00 97.12 85 HIS A C 1
ATOM 646 O O . HIS A 1 85 ? -19.240 -2.074 25.016 1.00 97.12 85 HIS A O 1
ATOM 652 N N . ALA A 1 86 ? -18.462 -3.884 23.940 1.00 96.50 86 ALA A N 1
ATOM 653 C CA . ALA A 1 86 ? -19.288 -3.694 22.746 1.00 96.50 86 ALA A CA 1
ATOM 654 C C . ALA A 1 86 ? -20.798 -3.644 23.032 1.00 96.50 86 ALA A C 1
ATOM 656 O O . ALA A 1 86 ? -21.525 -2.967 22.309 1.00 96.50 86 ALA A O 1
ATOM 657 N N . GLY A 1 87 ? -21.275 -4.314 24.086 1.00 95.94 87 GLY A N 1
ATOM 658 C CA . GLY A 1 87 ? -22.694 -4.301 24.467 1.00 95.94 87 GLY A CA 1
ATOM 659 C C . GLY A 1 87 ? -23.106 -3.154 25.395 1.00 95.94 87 GLY A C 1
ATOM 660 O O . GLY A 1 87 ? -24.287 -2.847 25.486 1.00 95.94 87 GLY A O 1
ATOM 661 N N . ALA A 1 88 ? -22.155 -2.515 26.086 1.00 96.06 88 ALA A N 1
ATOM 662 C CA . ALA A 1 88 ? -22.466 -1.565 27.163 1.00 96.06 88 ALA A CA 1
ATOM 663 C C . ALA A 1 88 ? -22.140 -0.114 26.792 1.00 96.06 88 ALA A C 1
ATOM 665 O O . ALA A 1 88 ? -22.622 0.809 27.439 1.00 96.06 88 ALA A O 1
ATOM 666 N N . THR A 1 89 ? -21.328 0.107 25.755 1.00 97.00 89 THR A N 1
ATOM 667 C CA . THR A 1 89 ? -20.958 1.448 25.295 1.00 97.00 89 THR A CA 1
ATOM 668 C C . THR A 1 89 ? -21.928 1.940 24.212 1.00 97.00 89 THR A C 1
ATOM 670 O O . THR A 1 89 ? -21.943 1.371 23.112 1.00 97.00 89 THR A O 1
ATOM 673 N N . PRO A 1 90 ? -22.709 3.012 24.454 1.00 97.44 90 PRO A N 1
ATOM 674 C CA . PRO A 1 90 ? -23.590 3.601 23.446 1.00 97.44 90 PRO A CA 1
ATOM 675 C C . PRO A 1 90 ? -22.835 4.048 22.189 1.00 97.44 90 PRO A C 1
ATOM 677 O O . PRO A 1 90 ? -21.714 4.545 22.277 1.00 97.44 90 PRO A O 1
ATOM 680 N N . MET A 1 91 ? -23.463 3.920 21.016 1.00 97.38 91 MET A N 1
ATOM 681 C CA . MET A 1 91 ? -22.845 4.259 19.723 1.00 97.38 91 MET A CA 1
ATOM 682 C C . MET A 1 91 ? -22.262 5.686 19.635 1.00 97.38 91 MET A C 1
ATOM 684 O O . MET A 1 91 ? -21.133 5.810 19.162 1.00 97.38 91 MET A O 1
ATOM 688 N N . PRO A 1 92 ? -22.935 6.760 20.111 1.00 96.62 92 PRO A N 1
ATOM 689 C CA . PRO A 1 92 ? -22.458 8.136 19.913 1.00 96.62 92 PRO A CA 1
ATOM 690 C C . PRO A 1 92 ? -21.144 8.485 20.625 1.00 96.62 92 PRO A C 1
ATOM 692 O O . PRO A 1 92 ? -20.501 9.474 20.274 1.00 96.62 92 PRO A O 1
ATOM 695 N N . ILE A 1 93 ? -20.758 7.705 21.640 1.00 96.75 93 ILE A N 1
ATOM 696 C CA . ILE A 1 93 ? -19.556 7.962 22.446 1.00 96.75 93 ILE A CA 1
ATOM 697 C C . ILE A 1 93 ? -18.384 7.045 22.085 1.00 96.75 93 ILE A C 1
ATOM 699 O O . ILE A 1 93 ? -17.315 7.152 22.687 1.00 96.75 93 ILE A O 1
ATOM 703 N N . ARG A 1 94 ? -18.563 6.136 21.119 1.00 98.00 94 ARG A N 1
ATOM 704 C CA . ARG A 1 94 ? -17.497 5.223 20.698 1.00 98.00 94 ARG A CA 1
ATOM 705 C C . ARG A 1 94 ? -16.399 5.979 19.959 1.00 98.00 94 ARG A C 1
ATOM 707 O O . ARG A 1 94 ? -16.668 6.857 19.143 1.00 98.00 94 ARG A O 1
ATOM 714 N N . LYS A 1 95 ? -15.161 5.562 20.209 1.00 98.44 95 LYS A N 1
ATOM 715 C CA . LYS A 1 95 ? -13.971 5.913 19.427 1.00 98.44 95 LYS A CA 1
ATOM 716 C C . LYS A 1 95 ? -13.421 4.620 18.837 1.00 98.44 95 LYS A C 1
ATOM 718 O O . LYS A 1 95 ? -12.436 4.081 19.326 1.00 98.44 95 LYS A O 1
ATOM 723 N N . ASP A 1 96 ? -14.158 4.068 17.882 1.00 98.62 96 ASP A N 1
ATOM 724 C CA . ASP A 1 96 ? -13.890 2.753 17.301 1.00 98.62 96 ASP A CA 1
ATOM 725 C C . ASP A 1 96 ? -12.792 2.857 16.233 1.00 98.62 96 ASP A C 1
ATOM 727 O O . ASP A 1 96 ? -12.992 3.472 15.180 1.00 98.62 96 ASP A O 1
ATOM 731 N N . ALA A 1 97 ? -11.620 2.283 16.523 1.00 98.69 97 ALA A N 1
ATOM 732 C CA . ALA A 1 97 ? -10.467 2.352 15.631 1.00 98.69 97 ALA A CA 1
ATOM 733 C C . ALA A 1 97 ? -10.680 1.553 14.338 1.00 98.69 97 ALA A C 1
ATOM 735 O O . ALA A 1 97 ? -10.213 1.980 13.284 1.00 98.69 97 ALA A O 1
ATOM 736 N N . LEU A 1 98 ? -11.407 0.431 14.394 1.00 98.62 98 LEU A N 1
ATOM 737 C CA . LEU A 1 98 ? -11.656 -0.405 13.221 1.00 98.62 98 LEU A CA 1
ATOM 738 C C . LEU A 1 98 ? -12.664 0.247 12.287 1.00 98.62 98 LEU A C 1
ATOM 740 O O . LEU A 1 98 ? -12.411 0.321 11.092 1.00 98.62 98 LEU A O 1
ATOM 744 N N . ALA A 1 99 ? -13.751 0.806 12.816 1.00 98.44 99 ALA A N 1
ATOM 745 C CA . ALA A 1 99 ? -14.708 1.533 11.986 1.00 98.44 99 ALA A CA 1
ATOM 746 C C . ALA A 1 99 ? -14.063 2.743 11.283 1.00 98.44 99 ALA A C 1
ATOM 748 O O . ALA A 1 99 ? -14.386 3.036 10.131 1.00 98.44 99 ALA A O 1
ATOM 749 N N . ALA A 1 100 ? -13.150 3.444 11.964 1.00 98.62 100 ALA A N 1
ATOM 750 C CA . ALA A 1 100 ? -12.385 4.530 11.362 1.00 98.62 100 ALA A CA 1
ATOM 751 C C . ALA A 1 100 ? -11.404 4.019 10.293 1.00 98.62 100 ALA A C 1
ATOM 753 O O . ALA A 1 100 ? -11.377 4.572 9.196 1.00 98.62 100 ALA A O 1
ATOM 754 N N . ALA A 1 101 ? -10.650 2.952 10.579 1.00 98.56 101 ALA A N 1
ATOM 755 C CA . ALA A 1 101 ? -9.722 2.347 9.625 1.00 98.56 101 ALA A CA 1
ATOM 756 C C . ALA A 1 101 ? -10.439 1.825 8.370 1.00 98.56 101 ALA A C 1
ATOM 758 O O . ALA A 1 101 ? -9.997 2.119 7.266 1.00 98.56 101 ALA A O 1
ATOM 759 N N . SER A 1 102 ? -11.576 1.138 8.506 1.00 98.56 102 SER A N 1
ATOM 760 C CA . SER A 1 102 ? -12.362 0.653 7.363 1.00 98.56 102 SER A CA 1
ATOM 761 C C . SER A 1 102 ? -12.805 1.786 6.441 1.00 98.56 102 SER A C 1
ATOM 763 O O . SER A 1 102 ? -12.743 1.659 5.223 1.00 98.56 102 SER A O 1
ATOM 765 N N . GLU A 1 103 ? -13.213 2.923 7.005 1.00 98.25 103 GLU A N 1
ATOM 766 C CA . GLU A 1 103 ? -13.566 4.086 6.196 1.00 98.25 103 GLU A CA 1
ATOM 767 C C . GLU A 1 103 ? -12.348 4.705 5.502 1.00 98.25 103 GLU A C 1
ATOM 769 O O . GLU A 1 103 ? -12.447 5.107 4.346 1.00 98.25 103 GLU A O 1
ATOM 774 N N . MET A 1 104 ? -11.195 4.754 6.178 1.00 98.12 104 MET A N 1
ATOM 775 C CA . MET A 1 104 ? -9.942 5.194 5.556 1.00 98.12 104 MET A CA 1
ATOM 776 C C . MET A 1 104 ? -9.557 4.283 4.388 1.00 98.12 104 MET A C 1
ATOM 778 O O . MET A 1 104 ? -9.207 4.791 3.331 1.00 98.12 104 MET A O 1
ATOM 782 N N . ILE A 1 105 ? -9.669 2.962 4.554 1.00 97.56 105 ILE A N 1
ATOM 783 C CA . ILE A 1 105 ? -9.343 1.966 3.523 1.00 97.56 105 ILE A CA 1
ATOM 784 C C . ILE A 1 105 ? -10.226 2.154 2.284 1.00 97.56 105 ILE A C 1
ATOM 786 O O . ILE A 1 105 ? -9.702 2.241 1.177 1.00 97.56 105 ILE A O 1
ATOM 790 N N . LEU A 1 106 ? -11.542 2.299 2.464 1.00 97.00 106 LEU A N 1
ATOM 791 C CA . LEU A 1 106 ? -12.463 2.547 1.349 1.00 97.00 106 LEU A CA 1
ATOM 792 C C . LEU A 1 106 ? -12.207 3.902 0.678 1.00 97.00 106 LEU A C 1
ATOM 794 O O . LEU A 1 106 ? -12.262 4.008 -0.543 1.00 97.00 106 LEU A O 1
ATOM 798 N N . ALA A 1 107 ? -11.898 4.942 1.456 1.00 95.12 107 ALA A N 1
ATOM 799 C CA . ALA A 1 107 ? -11.553 6.244 0.895 1.00 95.12 107 ALA A CA 1
ATOM 800 C C . ALA A 1 107 ? -10.252 6.187 0.076 1.00 95.12 107 ALA A C 1
ATOM 802 O O . ALA A 1 107 ? -10.164 6.835 -0.963 1.00 95.12 107 ALA A O 1
ATOM 803 N N . ILE A 1 108 ? -9.261 5.409 0.524 1.00 92.69 108 ILE A N 1
ATOM 804 C CA . ILE A 1 108 ? -8.015 5.178 -0.216 1.00 92.69 108 ILE A CA 1
ATOM 805 C C . ILE A 1 108 ? -8.313 4.469 -1.535 1.00 92.69 108 ILE A C 1
ATOM 807 O O . ILE A 1 108 ? -7.884 4.959 -2.570 1.00 92.69 108 ILE A O 1
ATOM 811 N N . GLU A 1 109 ? -9.075 3.375 -1.524 1.00 93.12 109 GLU A N 1
ATOM 812 C CA . GLU A 1 109 ? -9.460 2.655 -2.747 1.00 93.12 109 GLU A CA 1
ATOM 813 C C . GLU A 1 109 ? -10.155 3.589 -3.754 1.00 93.12 109 GLU A C 1
ATOM 815 O O . GLU A 1 109 ? -9.740 3.697 -4.908 1.00 93.12 109 GLU A O 1
ATOM 820 N N . GLN A 1 110 ? -11.138 4.368 -3.291 1.00 92.38 110 GLN A N 1
ATOM 821 C CA . GLN A 1 110 ? -11.884 5.309 -4.132 1.00 92.38 110 GLN A CA 1
ATOM 822 C C . GLN A 1 110 ? -11.001 6.361 -4.815 1.00 92.38 110 GLN A C 1
ATOM 824 O O . GLN A 1 110 ? -11.300 6.769 -5.934 1.00 92.38 110 GLN A O 1
ATOM 829 N N . MET A 1 111 ? -9.903 6.793 -4.186 1.00 89.19 111 MET A N 1
ATOM 830 C CA . MET A 1 111 ? -8.977 7.767 -4.781 1.00 89.19 111 MET A CA 1
ATOM 831 C C . MET A 1 111 ? -8.213 7.231 -6.006 1.00 89.19 111 MET A C 1
ATOM 833 O O . MET A 1 111 ? -7.598 8.025 -6.728 1.00 89.19 111 MET A O 1
ATOM 837 N N . PHE A 1 112 ? -8.226 5.913 -6.227 1.00 89.25 112 PHE A N 1
ATOM 838 C CA . PHE A 1 112 ? -7.498 5.240 -7.304 1.00 89.25 112 PHE A CA 1
ATOM 839 C C . PHE A 1 112 ? -8.403 4.658 -8.395 1.00 89.25 112 PHE A C 1
ATOM 841 O O . PHE A 1 112 ? -7.886 4.316 -9.451 1.00 89.25 112 PHE A O 1
ATOM 848 N N . ASN A 1 113 ? -9.726 4.611 -8.200 1.00 84.81 113 ASN A N 1
ATOM 849 C CA . ASN A 1 113 ? -10.659 4.018 -9.169 1.00 84.81 113 ASN A CA 1
ATOM 850 C C . ASN A 1 113 ? -10.569 4.627 -10.580 1.00 84.81 113 ASN A C 1
ATOM 852 O O . ASN A 1 113 ? -10.684 3.900 -11.561 1.00 84.81 113 ASN A O 1
ATOM 856 N N . ASP A 1 114 ? -10.321 5.934 -10.688 1.00 80.12 114 ASP A N 1
ATOM 857 C CA . ASP A 1 114 ? -10.241 6.632 -11.981 1.00 80.12 114 ASP A CA 1
ATOM 858 C C . ASP A 1 114 ? -8.801 6.743 -12.523 1.00 80.12 114 ASP A C 1
ATOM 860 O O . ASP A 1 114 ? -8.534 7.493 -13.466 1.00 80.12 114 ASP A O 1
ATOM 864 N N . ARG A 1 115 ? -7.833 6.048 -11.910 1.00 79.69 115 ARG A N 1
ATOM 865 C CA . ARG A 1 115 ? -6.414 6.129 -12.278 1.00 79.69 115 ARG A CA 1
ATOM 866 C C . ARG A 1 115 ? -5.995 4.904 -13.076 1.00 79.69 115 ARG A C 1
ATOM 868 O O . ARG A 1 115 ? -6.213 3.776 -12.661 1.00 79.69 115 ARG A O 1
ATOM 875 N N . THR A 1 116 ? -5.328 5.136 -14.202 1.00 73.06 116 THR A N 1
ATOM 876 C CA . THR A 1 116 ? -4.873 4.062 -15.100 1.00 73.06 116 THR A CA 1
ATOM 877 C C . THR A 1 116 ? -3.494 3.510 -14.744 1.00 73.06 116 THR A C 1
ATOM 879 O O . THR A 1 116 ? -3.252 2.323 -14.914 1.00 73.06 116 THR A O 1
ATOM 882 N N . ASN A 1 117 ? -2.586 4.356 -14.245 1.00 78.38 117 ASN A N 1
ATOM 883 C CA . ASN A 1 117 ? -1.178 3.991 -14.008 1.00 78.38 117 ASN A CA 1
ATOM 884 C C . ASN A 1 117 ? -0.800 3.906 -12.524 1.00 78.38 117 ASN A C 1
ATOM 886 O O . ASN A 1 117 ? 0.317 3.506 -12.194 1.00 78.38 117 ASN A O 1
ATOM 890 N N . SER A 1 118 ? -1.716 4.301 -11.639 1.00 86.94 118 SER A N 1
ATOM 891 C CA . SER A 1 118 ? -1.511 4.267 -10.196 1.00 86.94 118 SER A CA 1
ATOM 892 C C . SER A 1 118 ? -2.304 3.106 -9.618 1.00 86.94 118 SER A C 1
ATOM 894 O O . SER A 1 118 ? -3.505 3.008 -9.860 1.00 86.94 118 SER A O 1
ATOM 896 N N . VAL A 1 119 ? -1.674 2.280 -8.792 1.00 90.25 119 VAL A N 1
ATOM 897 C CA . VAL A 1 119 ? -2.375 1.240 -8.028 1.00 90.25 119 VAL A CA 1
ATOM 898 C C . VAL A 1 119 ? -2.135 1.430 -6.542 1.00 90.25 119 VAL A C 1
ATOM 900 O O . VAL A 1 119 ? -1.083 1.925 -6.124 1.00 90.25 119 VAL A O 1
ATOM 903 N N . THR A 1 120 ? -3.113 1.030 -5.734 1.00 92.81 120 THR A N 1
ATOM 904 C CA . THR A 1 120 ? -2.967 0.982 -4.283 1.00 92.81 120 THR A CA 1
ATOM 905 C C . THR A 1 120 ? -3.478 -0.333 -3.719 1.00 92.81 120 THR A C 1
ATOM 907 O O . THR A 1 120 ? -4.370 -0.965 -4.283 1.00 92.81 120 THR A O 1
ATOM 910 N N . THR A 1 121 ? -2.897 -0.787 -2.614 1.00 94.69 121 THR A N 1
ATOM 911 C CA . THR A 1 121 ? -3.322 -2.014 -1.943 1.00 94.69 121 THR A CA 1
ATOM 912 C C . THR A 1 121 ? -3.136 -1.898 -0.440 1.00 94.69 121 THR A C 1
ATOM 914 O O . THR A 1 121 ? -2.054 -1.563 0.044 1.00 94.69 121 THR A O 1
ATOM 917 N N . VAL A 1 122 ? -4.178 -2.254 0.314 1.00 96.44 122 VAL A N 1
ATOM 918 C CA . VAL A 1 122 ? -4.073 -2.506 1.754 1.00 96.44 122 VAL A CA 1
ATOM 919 C C . VAL A 1 122 ? -3.899 -4.003 1.972 1.00 96.44 122 VAL A C 1
ATOM 921 O O . VAL A 1 122 ? -4.859 -4.765 1.941 1.00 96.44 122 VAL A O 1
ATOM 924 N N . GLY A 1 123 ? -2.647 -4.434 2.139 1.00 95.00 123 GLY A N 1
ATOM 925 C CA . GLY A 1 123 ? -2.294 -5.860 2.183 1.00 95.00 123 GLY A CA 1
ATOM 926 C C . GLY A 1 123 ? -2.221 -6.480 3.581 1.00 95.00 123 GLY A C 1
ATOM 927 O O . GLY A 1 123 ? -2.184 -7.701 3.705 1.00 95.00 123 GLY A O 1
ATOM 928 N N . LYS A 1 124 ? -2.163 -5.665 4.642 1.00 97.06 124 LYS A N 1
ATOM 929 C CA . LYS A 1 124 ? -2.056 -6.127 6.035 1.00 97.06 124 LYS A CA 1
ATOM 930 C C . LYS A 1 124 ? -2.934 -5.275 6.935 1.00 97.06 124 LYS A C 1
ATOM 932 O O . LYS A 1 124 ? -2.917 -4.052 6.816 1.00 97.06 124 LYS A O 1
ATOM 937 N N . LEU A 1 125 ? -3.644 -5.923 7.853 1.00 97.81 125 LEU A N 1
ATOM 938 C CA . LEU A 1 125 ? -4.507 -5.291 8.846 1.00 97.81 125 LEU A CA 1
ATOM 939 C C . LEU A 1 125 ? -4.394 -6.066 10.163 1.00 97.81 125 LEU A C 1
ATOM 941 O O . LEU A 1 125 ? -4.668 -7.262 10.209 1.00 97.81 125 LEU A O 1
ATOM 945 N N . ASN A 1 126 ? -3.996 -5.380 11.228 1.00 98.50 126 ASN A N 1
ATOM 946 C CA . ASN A 1 126 ? -3.945 -5.908 12.582 1.00 98.50 126 ASN A CA 1
ATOM 947 C C . ASN A 1 126 ? -4.911 -5.121 13.465 1.00 98.50 126 ASN A C 1
ATOM 949 O O . ASN A 1 126 ? -4.819 -3.895 13.544 1.00 98.50 126 ASN A O 1
ATOM 953 N N . VAL A 1 127 ? -5.825 -5.824 14.127 1.00 98.62 127 VAL A N 1
ATOM 954 C CA . VAL A 1 127 ? -6.855 -5.240 14.992 1.00 98.62 127 VAL A CA 1
ATOM 955 C C . VAL A 1 127 ? -6.548 -5.621 16.429 1.00 98.62 127 VAL A C 1
ATOM 957 O O . VAL A 1 127 ? -6.263 -6.777 16.711 1.00 98.62 127 VAL A O 1
ATOM 960 N N . GLU A 1 128 ? -6.632 -4.672 17.356 1.00 98.31 128 GLU A N 1
ATOM 961 C CA . GLU A 1 128 ? -6.379 -4.920 18.773 1.00 98.31 128 GLU A CA 1
ATOM 962 C C . GLU A 1 128 ? -7.543 -4.402 19.642 1.00 98.31 128 GLU A C 1
ATOM 964 O O . GLU A 1 128 ? -7.981 -3.255 19.479 1.00 98.31 128 GLU A O 1
ATOM 969 N N . PRO A 1 129 ? -8.057 -5.218 20.589 1.00 97.56 129 PRO A N 1
ATOM 970 C CA . PRO A 1 129 ? -7.586 -6.561 20.968 1.00 97.56 129 PRO A CA 1
ATOM 971 C C . PRO A 1 129 ? -8.146 -7.718 20.110 1.00 97.56 129 PRO A C 1
ATOM 973 O O . PRO A 1 129 ? -7.901 -8.874 20.430 1.00 97.56 129 PRO A O 1
ATOM 976 N N . ASN A 1 130 ? -8.910 -7.429 19.050 1.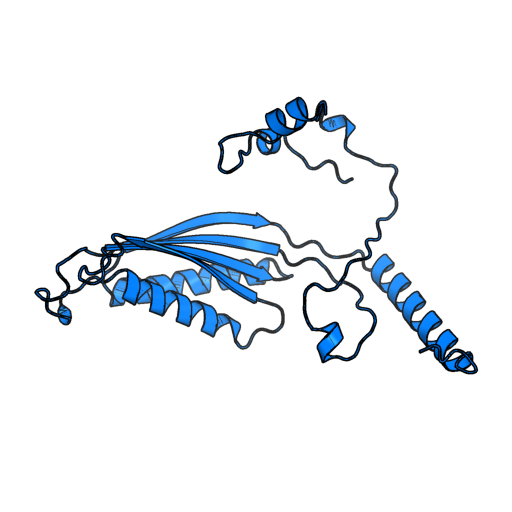00 97.19 130 ASN A N 1
ATOM 977 C CA . ASN A 1 130 ? -9.551 -8.423 18.170 1.00 97.19 130 ASN A CA 1
ATOM 978 C C . ASN A 1 130 ? -10.581 -9.357 18.845 1.00 97.19 130 ASN A C 1
ATOM 980 O O . ASN A 1 130 ? -10.807 -10.480 18.398 1.00 97.19 130 ASN A O 1
ATOM 984 N N . GLY A 1 131 ? -11.211 -8.908 19.933 1.00 97.31 131 GLY A N 1
ATOM 985 C CA . GLY A 1 131 ? -12.310 -9.632 20.574 1.00 97.31 131 GLY A CA 1
ATOM 986 C C . GLY A 1 131 ? -13.658 -9.275 19.948 1.00 97.31 131 GLY A C 1
ATOM 987 O O . GLY A 1 131 ? -13.960 -8.098 19.775 1.00 97.31 131 GLY A O 1
ATOM 988 N N . VAL A 1 132 ? -14.508 -10.271 19.679 1.00 97.31 132 VAL A N 1
ATOM 989 C CA . VAL A 1 132 ? -15.842 -10.069 19.069 1.00 97.31 132 VAL A CA 1
ATOM 990 C C . VAL A 1 132 ? -16.754 -9.133 19.880 1.00 97.31 132 VAL A C 1
ATOM 992 O O . VAL A 1 132 ? -17.617 -8.456 19.329 1.00 97.31 132 VAL A O 1
ATOM 995 N N . ASN A 1 133 ? -16.557 -9.071 21.198 1.00 97.06 133 ASN A N 1
ATOM 996 C CA . ASN A 1 133 ? -17.339 -8.274 22.144 1.00 97.06 133 ASN A CA 1
ATOM 997 C C . ASN A 1 133 ? -16.585 -7.039 22.675 1.00 97.06 133 ASN A C 1
ATOM 999 O O . ASN A 1 133 ? -17.008 -6.441 23.671 1.00 97.06 133 ASN A O 1
ATOM 1003 N N . VAL A 1 134 ? -15.490 -6.636 22.025 1.00 97.94 134 VAL A N 1
ATOM 1004 C CA . VAL A 1 134 ? -14.678 -5.481 22.426 1.00 97.94 134 VAL A CA 1
ATOM 1005 C C . VAL A 1 134 ? -14.567 -4.506 21.262 1.00 97.94 134 VAL A C 1
ATOM 1007 O O . VAL A 1 134 ? -14.163 -4.879 20.167 1.00 97.94 134 VAL A O 1
ATOM 1010 N N . ILE A 1 135 ? -14.902 -3.238 21.502 1.00 98.50 135 ILE A N 1
ATOM 1011 C CA . ILE A 1 135 ? -14.663 -2.159 20.537 1.00 98.50 135 ILE A CA 1
ATOM 1012 C C . ILE A 1 135 ? -13.147 -2.061 20.309 1.00 98.50 135 ILE A C 1
ATOM 1014 O O . ILE A 1 135 ? -12.422 -1.920 21.296 1.00 98.50 135 ILE A O 1
ATOM 1018 N N . PRO A 1 136 ? -12.641 -2.128 19.065 1.00 98.62 136 PRO A N 1
ATOM 1019 C CA . PRO A 1 136 ? -11.208 -2.038 18.809 1.00 98.62 136 PRO A CA 1
ATOM 1020 C C . PRO A 1 136 ? -10.627 -0.681 19.210 1.00 98.62 136 PRO A C 1
ATOM 1022 O O . PRO A 1 136 ? -11.075 0.373 18.751 1.00 98.62 136 PRO A O 1
ATOM 1025 N N . GLY A 1 137 ? -9.602 -0.714 20.061 1.00 98.31 137 GLY A N 1
ATOM 1026 C CA . GLY A 1 137 ? -8.893 0.479 20.523 1.00 98.31 137 GLY A CA 1
ATOM 1027 C C . GLY A 1 137 ? -7.698 0.847 19.654 1.00 98.31 137 GLY A C 1
ATOM 1028 O O . GLY A 1 137 ? -7.240 1.985 19.709 1.00 98.31 137 GLY A O 1
ATOM 1029 N N . ARG A 1 138 ? -7.188 -0.082 18.841 1.00 98.75 138 ARG A N 1
ATOM 1030 C CA . ARG A 1 138 ? -6.082 0.180 17.921 1.00 98.75 138 ARG A CA 1
ATOM 1031 C C . ARG A 1 138 ? -6.189 -0.696 16.682 1.00 98.75 138 ARG A C 1
ATOM 1033 O O . ARG A 1 138 ? -6.522 -1.874 16.781 1.00 98.75 138 ARG A O 1
ATOM 1040 N N . VAL A 1 139 ? -5.894 -0.108 15.529 1.00 98.81 139 VAL A N 1
ATOM 1041 C CA . VAL A 1 139 ? -5.731 -0.823 14.263 1.00 98.81 139 VAL A CA 1
ATOM 1042 C C . VAL A 1 139 ? -4.463 -0.333 13.585 1.00 98.81 139 VAL A C 1
ATOM 1044 O O . VAL A 1 139 ? -4.257 0.873 13.464 1.00 98.81 139 VAL A O 1
ATOM 1047 N N . THR A 1 140 ? -3.636 -1.267 13.127 1.00 98.62 140 THR A N 1
ATOM 1048 C CA . THR A 1 140 ? -2.465 -0.976 12.297 1.00 98.62 140 THR A CA 1
ATOM 1049 C C . THR A 1 140 ? -2.645 -1.641 10.944 1.00 98.62 140 THR A C 1
ATOM 1051 O O . THR A 1 140 ? -2.942 -2.831 10.881 1.00 98.62 140 THR A O 1
ATOM 1054 N N . PHE A 1 141 ? -2.469 -0.896 9.859 1.00 98.38 141 PHE A N 1
ATOM 1055 C CA . PHE A 1 141 ? -2.571 -1.432 8.506 1.00 98.38 141 PHE A CA 1
ATOM 1056 C C . PHE A 1 141 ? -1.501 -0.854 7.587 1.00 98.38 141 PHE A C 1
ATOM 1058 O O . PHE A 1 141 ? -0.942 0.206 7.866 1.00 98.38 141 PHE A O 1
ATOM 1065 N N . THR A 1 142 ? -1.192 -1.562 6.503 1.00 97.44 142 THR A N 1
ATOM 1066 C CA . THR A 1 142 ? -0.191 -1.117 5.523 1.00 97.44 142 THR A CA 1
ATOM 1067 C C . THR A 1 142 ? -0.844 -0.648 4.238 1.00 97.44 142 THR A C 1
ATOM 1069 O O . THR A 1 142 ? -1.797 -1.276 3.791 1.00 97.44 142 THR A O 1
ATOM 1072 N N . ILE A 1 143 ? -0.275 0.372 3.606 1.00 95.56 143 ILE A N 1
ATOM 1073 C CA . ILE A 1 143 ? -0.652 0.832 2.268 1.00 95.56 143 ILE A CA 1
ATOM 1074 C C . ILE A 1 143 ? 0.556 0.636 1.347 1.00 95.56 143 ILE A C 1
ATOM 1076 O O . ILE A 1 143 ? 1.647 1.103 1.668 1.00 95.56 143 ILE A O 1
ATOM 1080 N N . ASP A 1 144 ? 0.357 -0.045 0.221 1.00 94.50 144 ASP A N 1
ATOM 1081 C CA . ASP A 1 144 ? 1.282 -0.097 -0.915 1.00 94.50 144 ASP A CA 1
ATOM 1082 C C . ASP A 1 144 ? 0.724 0.809 -2.016 1.00 94.50 144 ASP A C 1
ATOM 1084 O O . ASP A 1 144 ? -0.399 0.594 -2.464 1.00 94.50 144 ASP A O 1
ATOM 1088 N N . ILE A 1 145 ? 1.456 1.855 -2.399 1.00 91.31 145 ILE A N 1
ATOM 1089 C CA . ILE A 1 145 ? 1.119 2.751 -3.513 1.00 91.31 145 ILE A CA 1
ATOM 1090 C C . ILE A 1 145 ? 2.191 2.576 -4.577 1.00 91.31 145 ILE A C 1
ATOM 1092 O O . ILE A 1 145 ? 3.378 2.667 -4.262 1.00 91.31 145 ILE A O 1
ATOM 1096 N N . ARG A 1 146 ? 1.788 2.379 -5.834 1.00 90.44 146 ARG A N 1
ATOM 1097 C CA . ARG A 1 146 ? 2.727 2.272 -6.953 1.00 90.44 146 ARG A CA 1
ATOM 1098 C C . ARG A 1 146 ? 2.341 3.194 -8.090 1.00 90.44 146 ARG A C 1
ATOM 1100 O O . ARG A 1 146 ? 1.179 3.222 -8.487 1.00 90.44 146 ARG A O 1
ATOM 1107 N N . ASP A 1 147 ? 3.335 3.903 -8.614 1.00 88.50 147 ASP A N 1
ATOM 1108 C CA . ASP A 1 147 ? 3.231 4.698 -9.838 1.00 88.50 147 ASP A CA 1
ATOM 1109 C C . ASP A 1 147 ? 4.593 4.759 -10.551 1.00 88.50 147 ASP A C 1
ATOM 1111 O O . ASP A 1 147 ? 5.649 4.554 -9.942 1.00 88.50 147 ASP A O 1
ATOM 1115 N N . ILE A 1 148 ? 4.579 5.037 -11.851 1.00 84.00 148 ILE A N 1
ATOM 1116 C CA . ILE A 1 148 ? 5.784 5.285 -12.647 1.00 84.00 148 ILE A CA 1
ATOM 1117 C C . ILE A 1 148 ? 6.304 6.726 -12.487 1.00 84.00 148 ILE A C 1
ATOM 1119 O O . ILE A 1 148 ? 7.462 7.000 -12.813 1.00 84.00 148 ILE A O 1
ATOM 1123 N N . ASP A 1 149 ? 5.473 7.641 -11.980 1.00 83.06 149 ASP A N 1
ATOM 1124 C CA . ASP A 1 149 ? 5.811 9.039 -11.723 1.00 83.06 149 ASP A CA 1
ATOM 1125 C C . ASP A 1 149 ? 5.899 9.343 -10.215 1.00 83.06 149 ASP A C 1
ATOM 1127 O O . ASP A 1 149 ? 4.919 9.305 -9.468 1.00 83.06 149 ASP A O 1
ATOM 1131 N N . GLU A 1 150 ? 7.100 9.711 -9.767 1.00 83.31 150 GLU A N 1
ATOM 1132 C CA . GLU A 1 150 ? 7.395 10.083 -8.378 1.00 83.31 150 GLU A CA 1
ATOM 1133 C C . GLU A 1 150 ? 6.583 11.302 -7.900 1.00 83.31 150 GLU A C 1
ATOM 1135 O O . GLU A 1 150 ? 6.183 11.371 -6.735 1.00 83.31 150 GLU A O 1
ATOM 1140 N N . GLN A 1 151 ? 6.275 12.254 -8.788 1.00 85.69 151 GLN A N 1
ATOM 1141 C CA . GLN A 1 151 ? 5.474 13.430 -8.432 1.00 85.69 151 GLN A CA 1
ATOM 1142 C C . GLN A 1 151 ? 4.020 13.050 -8.150 1.00 85.69 151 GLN A C 1
ATOM 1144 O O . GLN A 1 151 ? 3.384 13.621 -7.254 1.00 85.69 151 GLN A O 1
ATOM 1149 N N . ILE A 1 152 ? 3.500 12.059 -8.881 1.00 84.94 152 ILE A N 1
ATOM 1150 C CA . ILE A 1 152 ? 2.164 11.514 -8.642 1.00 84.94 152 ILE A CA 1
ATOM 1151 C C . ILE A 1 152 ? 2.132 10.822 -7.279 1.00 84.94 152 ILE A C 1
ATOM 1153 O O . ILE A 1 152 ? 1.209 11.091 -6.510 1.00 84.94 152 ILE A O 1
ATOM 1157 N N . ILE A 1 153 ? 3.159 10.038 -6.928 1.00 85.06 153 ILE A N 1
ATOM 1158 C CA . ILE A 1 153 ? 3.274 9.401 -5.604 1.00 85.06 153 ILE A CA 1
ATOM 1159 C C . ILE A 1 153 ? 3.217 10.448 -4.488 1.00 85.06 153 ILE A C 1
ATOM 1161 O O . ILE A 1 153 ? 2.401 10.316 -3.581 1.00 85.06 153 ILE A O 1
ATOM 1165 N N . SER A 1 154 ? 4.011 11.520 -4.567 1.00 84.94 154 SER A N 1
ATOM 1166 C CA . SER A 1 154 ? 4.017 12.571 -3.534 1.00 84.94 154 SER A CA 1
ATOM 1167 C C . SER A 1 154 ? 2.688 13.341 -3.454 1.00 84.94 154 SER A C 1
ATOM 1169 O O . SER A 1 154 ? 2.192 13.664 -2.370 1.00 84.94 154 SER A O 1
ATOM 1171 N N . THR A 1 155 ? 2.046 13.596 -4.596 1.00 87.06 155 THR A N 1
ATOM 1172 C CA . THR A 1 155 ? 0.740 14.275 -4.639 1.00 87.06 155 THR A CA 1
ATOM 1173 C C . THR A 1 155 ? -0.374 13.407 -4.053 1.00 87.06 155 THR A C 1
ATOM 1175 O O . THR A 1 155 ? -1.227 13.891 -3.292 1.00 87.06 155 THR A O 1
ATOM 1178 N N . LEU A 1 156 ? -0.366 12.118 -4.399 1.00 85.56 156 LEU A N 1
ATOM 1179 C CA . LEU A 1 156 ? -1.221 11.103 -3.797 1.00 85.56 156 LEU A CA 1
ATOM 1180 C C . LEU A 1 156 ? -0.955 11.017 -2.301 1.00 85.56 156 LEU A C 1
ATOM 1182 O O . LEU A 1 156 ? -1.915 10.953 -1.532 1.00 85.56 156 LEU A O 1
ATOM 1186 N N . GLU A 1 157 ? 0.315 11.128 -1.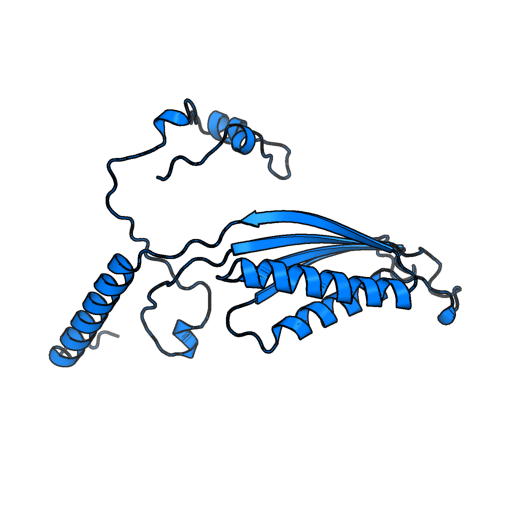897 1.00 86.50 157 GLU A N 1
ATOM 1187 C CA . GLU A 1 157 ? 0.716 11.051 -0.503 1.00 86.50 157 GLU A CA 1
ATOM 1188 C C . GLU A 1 157 ? 0.024 12.109 0.352 1.00 86.50 157 GLU A C 1
ATOM 1190 O O . GLU A 1 157 ? -0.736 11.819 1.281 1.00 86.50 157 GLU A O 1
ATOM 1195 N N . GLY A 1 158 ? 0.198 13.369 -0.042 1.00 88.19 158 GLY A N 1
ATOM 1196 C CA . GLY A 1 158 ? -0.449 14.481 0.642 1.00 88.19 158 GLY A CA 1
ATOM 1197 C C . GLY A 1 158 ? -1.978 14.390 0.610 1.00 88.19 158 GLY A C 1
ATOM 1198 O O . GLY A 1 158 ? -2.643 14.784 1.569 1.00 88.19 158 GLY A O 1
ATOM 1199 N N . SER A 1 159 ? -2.559 13.876 -0.477 1.00 89.06 159 SER A N 1
ATOM 1200 C CA . SER A 1 159 ? -4.015 13.772 -0.621 1.00 89.06 159 SER A CA 1
ATOM 1201 C C . SER A 1 159 ? -4.613 12.709 0.295 1.00 89.06 159 SER A C 1
ATOM 1203 O O . SER A 1 159 ? -5.613 12.994 0.959 1.00 89.06 159 SER A O 1
ATOM 1205 N N . PHE A 1 160 ? -3.984 11.534 0.402 1.00 89.31 160 PHE A N 1
ATOM 1206 C CA . PHE A 1 160 ? -4.482 10.485 1.287 1.00 89.31 160 PHE A CA 1
ATOM 1207 C C . PHE A 1 160 ? -4.309 10.904 2.750 1.00 89.31 160 PHE A C 1
ATOM 1209 O O . PHE A 1 160 ? -5.233 10.718 3.539 1.00 89.31 160 PHE A O 1
ATOM 1216 N N . LEU A 1 161 ? -3.181 11.535 3.117 1.00 92.06 161 LEU A N 1
ATOM 1217 C CA . LEU A 1 161 ? -2.938 11.984 4.494 1.00 92.06 161 LEU A CA 1
ATOM 1218 C C . LEU A 1 161 ? -4.031 12.949 4.948 1.00 92.06 161 LEU A C 1
ATOM 1220 O O . LEU A 1 161 ? -4.597 12.786 6.028 1.00 92.06 161 LEU A O 1
ATOM 1224 N N . ARG A 1 162 ? -4.389 13.911 4.089 1.00 94.94 162 ARG A N 1
ATOM 1225 C CA . ARG A 1 162 ? -5.491 14.844 4.350 1.00 94.94 162 ARG A CA 1
ATOM 1226 C C . ARG A 1 162 ? -6.828 14.123 4.507 1.00 94.94 162 ARG A C 1
ATOM 1228 O O . ARG A 1 162 ? -7.593 14.464 5.406 1.00 94.94 162 ARG A O 1
ATOM 1235 N N . GLN A 1 163 ? -7.126 13.150 3.647 1.00 95.06 163 GLN A N 1
ATOM 1236 C CA . GLN A 1 163 ? -8.394 12.424 3.700 1.00 95.06 163 GLN A CA 1
ATOM 1237 C C . GLN A 1 163 ? -8.506 11.554 4.960 1.00 95.06 163 GLN A C 1
ATOM 1239 O O . GLN A 1 163 ? -9.521 11.612 5.655 1.00 95.06 163 GLN A O 1
ATOM 1244 N N . MET A 1 164 ? -7.453 10.813 5.310 1.00 96.25 164 MET A N 1
ATOM 1245 C CA . MET A 1 164 ? -7.419 10.018 6.540 1.00 96.25 164 MET A CA 1
ATOM 1246 C C . MET A 1 164 ? -7.522 10.903 7.782 1.00 96.25 164 MET A C 1
ATOM 1248 O O . MET A 1 164 ? -8.255 10.568 8.709 1.00 96.25 164 MET A O 1
ATOM 1252 N N . GLN A 1 165 ? -6.855 12.059 7.789 1.00 97.44 165 GLN A N 1
ATOM 1253 C CA . GLN A 1 165 ? -6.920 12.997 8.907 1.00 97.44 165 GLN A CA 1
ATOM 1254 C C . GLN A 1 165 ? -8.349 13.522 9.134 1.00 97.44 165 GLN A C 1
ATOM 1256 O O . GLN A 1 165 ? -8.830 13.514 10.267 1.00 97.44 165 GLN A O 1
ATOM 1261 N N . LYS A 1 166 ? -9.081 13.870 8.065 1.00 97.88 166 LYS A N 1
ATOM 1262 C CA . LYS A 1 166 ? -10.504 14.257 8.157 1.00 97.88 166 LYS A CA 1
ATOM 1263 C C . LYS A 1 166 ? -11.374 13.150 8.757 1.00 97.88 166 LYS A C 1
ATOM 1265 O O . LYS A 1 166 ? -12.260 13.420 9.571 1.00 97.88 166 LYS A O 1
ATOM 1270 N N . ILE A 1 167 ? -11.139 11.898 8.356 1.00 98.19 167 ILE A N 1
ATOM 1271 C CA . ILE A 1 167 ? -11.861 10.740 8.901 1.00 98.19 167 ILE A CA 1
ATOM 1272 C C . ILE A 1 167 ? -11.526 10.568 10.385 1.00 98.19 167 ILE A C 1
ATOM 1274 O O . ILE A 1 167 ? -12.437 10.383 11.192 1.00 98.19 167 ILE A O 1
ATOM 1278 N N . ALA A 1 168 ? -10.248 10.682 10.754 1.00 98.25 168 ALA A N 1
ATOM 1279 C CA . ALA A 1 168 ? -9.788 10.558 12.132 1.00 98.25 168 ALA A CA 1
ATOM 1280 C C . ALA A 1 168 ? -10.451 11.595 13.052 1.00 98.25 168 ALA A C 1
ATOM 1282 O O . ALA A 1 168 ? -11.002 11.234 14.093 1.00 98.25 168 ALA A O 1
ATOM 1283 N N . GLU A 1 169 ? -10.493 12.859 12.625 1.00 98.00 169 GLU A N 1
ATOM 1284 C CA . GLU A 1 169 ? -11.138 13.958 13.351 1.00 98.00 169 GLU A CA 1
ATOM 1285 C C . GLU A 1 169 ? -12.638 13.716 13.545 1.00 98.00 169 GLU A C 1
ATOM 1287 O O . GLU A 1 169 ? -13.136 13.748 14.674 1.00 98.00 169 GLU A O 1
ATOM 1292 N N . ARG A 1 170 ? -13.364 13.388 12.466 1.00 97.69 170 ARG A N 1
ATOM 1293 C CA . ARG A 1 170 ? -14.809 13.116 12.528 1.00 97.69 170 ARG A CA 1
ATOM 1294 C C . ARG A 1 170 ? -15.133 11.908 13.415 1.00 97.69 170 ARG A C 1
ATOM 1296 O O . ARG A 1 170 ? -16.133 11.924 14.132 1.00 97.69 170 ARG A O 1
ATOM 1303 N N . ARG A 1 171 ? -14.290 10.870 13.387 1.00 97.94 171 ARG A N 1
ATOM 1304 C CA . ARG A 1 171 ? -14.420 9.647 14.203 1.00 97.94 171 ARG A CA 1
ATOM 1305 C C . ARG A 1 171 ? -13.836 9.794 15.617 1.00 97.94 171 ARG A C 1
ATOM 1307 O O . ARG A 1 171 ? -14.004 8.885 16.426 1.00 97.94 171 ARG A O 1
ATOM 1314 N N . LYS A 1 172 ? -13.194 10.927 15.935 1.00 98.06 172 LYS A N 1
ATOM 1315 C CA . LYS A 1 172 ? -12.544 11.227 17.226 1.00 98.06 172 LYS A CA 1
ATOM 1316 C C . LYS A 1 172 ? -11.480 10.194 17.631 1.00 98.06 172 LYS A C 1
ATOM 1318 O O . LYS A 1 172 ? -11.352 9.869 18.815 1.00 98.06 172 LYS A O 1
ATOM 1323 N N . VAL A 1 173 ? -10.733 9.693 16.651 1.00 98.56 173 VAL A N 1
ATOM 1324 C CA . VAL A 1 173 ? -9.576 8.798 16.824 1.00 98.56 173 VAL A CA 1
ATOM 1325 C C . VAL A 1 173 ? -8.289 9.549 16.487 1.00 98.56 173 VAL A C 1
ATOM 1327 O O . VAL A 1 173 ? -8.328 10.598 15.846 1.00 98.56 173 VAL A O 1
ATOM 1330 N N . THR A 1 174 ? -7.141 9.030 16.911 1.00 98.38 174 THR A N 1
ATOM 1331 C CA . THR A 1 174 ? -5.839 9.569 16.506 1.00 98.38 174 THR A CA 1
ATOM 1332 C C . THR A 1 174 ? -5.243 8.742 15.375 1.00 98.38 174 THR A C 1
ATOM 1334 O O . THR A 1 174 ? -5.486 7.538 15.265 1.00 98.38 174 THR A O 1
ATOM 1337 N N . LEU A 1 175 ? -4.466 9.409 14.528 1.00 97.94 175 LEU A N 1
ATOM 1338 C CA . LEU A 1 175 ? -3.817 8.839 13.357 1.00 97.94 175 LEU A CA 1
ATOM 1339 C C . LEU A 1 175 ? -2.309 9.055 13.471 1.00 97.94 175 LEU A C 1
ATOM 1341 O O . LEU A 1 175 ? -1.856 10.154 13.786 1.00 97.94 175 LEU A O 1
ATOM 1345 N N . LYS A 1 176 ? -1.532 8.014 13.189 1.00 97.94 176 LYS A N 1
ATOM 1346 C CA . LYS A 1 176 ? -0.084 8.094 13.013 1.00 97.94 176 LYS A CA 1
ATOM 1347 C C . LYS A 1 176 ? 0.294 7.349 11.745 1.00 97.94 176 LYS A C 1
ATOM 1349 O O . LYS A 1 176 ? -0.236 6.273 11.488 1.00 97.94 176 LYS A O 1
ATOM 1354 N N . THR A 1 177 ? 1.225 7.899 10.981 1.00 96.38 177 THR A N 1
ATOM 1355 C CA . THR A 1 177 ? 1.781 7.241 9.800 1.00 96.38 177 THR A CA 1
ATOM 1356 C C . THR A 1 177 ? 3.288 7.071 9.946 1.00 96.38 177 THR A C 1
ATOM 1358 O O . THR A 1 177 ? 3.960 7.843 10.636 1.00 96.38 177 THR A O 1
ATOM 1361 N N . LYS A 1 178 ? 3.820 6.023 9.326 1.00 94.94 178 LYS A N 1
ATOM 1362 C CA . LYS A 1 178 ? 5.250 5.733 9.253 1.00 94.94 178 LYS A CA 1
ATOM 1363 C C . LYS A 1 178 ? 5.576 5.269 7.841 1.00 94.94 178 LYS A C 1
ATOM 1365 O O . LYS A 1 178 ? 4.967 4.326 7.345 1.00 94.94 178 LYS A O 1
ATOM 1370 N N . MET A 1 179 ? 6.557 5.905 7.212 1.00 93.56 179 MET A N 1
ATOM 1371 C CA . MET A 1 179 ? 7.080 5.449 5.929 1.00 93.56 179 MET A CA 1
ATOM 1372 C C . MET A 1 179 ? 7.959 4.220 6.149 1.00 93.56 179 MET A C 1
ATOM 1374 O O . MET A 1 179 ? 8.897 4.254 6.947 1.00 93.56 179 MET A O 1
ATOM 1378 N N . LEU A 1 180 ? 7.620 3.124 5.475 1.00 90.88 180 LEU A N 1
ATOM 1379 C CA . LEU A 1 180 ? 8.372 1.872 5.534 1.00 90.88 180 LEU A CA 1
ATOM 1380 C C . LEU A 1 180 ? 9.379 1.778 4.392 1.00 90.88 180 LEU A C 1
ATOM 1382 O O . LEU A 1 180 ? 10.489 1.288 4.587 1.00 90.88 180 LEU A O 1
ATOM 1386 N N . GLN A 1 181 ? 8.989 2.237 3.203 1.00 87.75 181 GLN A N 1
ATOM 1387 C CA . GLN A 1 181 ? 9.819 2.168 2.011 1.00 87.75 181 GLN A CA 1
ATOM 1388 C C . GLN A 1 181 ? 9.414 3.249 1.014 1.00 87.75 181 GLN A C 1
ATOM 1390 O O . GLN A 1 181 ? 8.228 3.480 0.804 1.00 87.75 181 GLN A O 1
ATOM 1395 N N . LEU A 1 182 ? 10.410 3.846 0.365 1.00 85.88 182 LEU A N 1
ATOM 1396 C CA . LEU A 1 182 ? 10.244 4.670 -0.824 1.00 85.88 182 LEU A CA 1
ATOM 1397 C C . LEU A 1 182 ? 11.348 4.288 -1.809 1.00 85.88 182 LEU A C 1
ATOM 1399 O O . LEU A 1 182 ? 12.533 4.453 -1.517 1.00 85.88 182 LEU A O 1
ATOM 1403 N N . VAL A 1 183 ? 10.960 3.736 -2.955 1.00 84.62 183 VAL A N 1
ATOM 1404 C CA . VAL A 1 183 ? 11.881 3.407 -4.052 1.00 84.62 183 VAL A CA 1
ATOM 1405 C C . VAL A 1 183 ? 11.632 4.383 -5.193 1.00 84.62 183 VAL A C 1
ATOM 1407 O O . VAL A 1 183 ? 10.508 4.827 -5.384 1.00 84.62 183 VAL A O 1
ATOM 1410 N N . LYS A 1 184 ? 12.669 4.742 -5.951 1.00 83.00 184 LYS A N 1
ATOM 1411 C CA . LYS A 1 184 ? 12.511 5.608 -7.125 1.00 83.00 184 LYS A CA 1
ATOM 1412 C C . LYS A 1 184 ? 12.043 4.805 -8.340 1.00 83.00 184 LYS A C 1
ATOM 1414 O O . LYS A 1 184 ? 12.509 3.674 -8.501 1.00 83.00 184 LYS A O 1
ATOM 1419 N N . PRO A 1 185 ? 11.187 5.368 -9.212 1.00 82.19 185 PRO A N 1
ATOM 1420 C CA . PRO A 1 185 ? 10.803 4.686 -10.438 1.00 82.19 185 PRO A CA 1
ATOM 1421 C C . PRO A 1 185 ? 12.035 4.429 -11.304 1.00 82.19 185 PRO A C 1
ATOM 1423 O O . PRO A 1 185 ? 12.920 5.282 -11.411 1.00 82.19 185 PRO A O 1
ATOM 1426 N N . ALA A 1 186 ? 12.082 3.268 -11.950 1.00 85.12 186 ALA A N 1
ATOM 1427 C CA . ALA A 1 186 ? 13.158 2.922 -12.870 1.00 85.12 186 ALA A CA 1
ATOM 1428 C C . ALA A 1 186 ? 12.601 2.886 -14.291 1.00 85.12 186 ALA A C 1
ATOM 1430 O O . ALA A 1 186 ? 11.858 1.976 -14.650 1.00 85.12 186 ALA A O 1
ATOM 1431 N N . LYS A 1 187 ? 12.936 3.892 -15.101 1.00 85.94 187 LYS A N 1
ATOM 1432 C CA . LYS A 1 187 ? 12.537 3.927 -16.513 1.00 85.94 187 LYS A CA 1
ATOM 1433 C C . LYS A 1 187 ? 13.454 3.028 -17.334 1.00 85.94 187 LYS A C 1
ATOM 1435 O O . LYS A 1 187 ? 14.667 3.030 -17.125 1.00 85.94 187 LYS A O 1
ATOM 1440 N N . THR A 1 188 ? 12.881 2.298 -18.284 1.00 88.12 188 THR A N 1
ATOM 1441 C CA . THR A 1 188 ? 13.665 1.516 -19.245 1.00 88.12 188 THR A CA 1
ATOM 1442 C C . THR A 1 188 ? 14.334 2.466 -20.240 1.00 88.12 188 THR A C 1
ATOM 1444 O O . THR A 1 188 ? 13.752 3.487 -20.611 1.00 88.12 188 THR A O 1
ATOM 1447 N N . ASP A 1 189 ? 15.538 2.135 -20.706 1.00 91.88 189 ASP A N 1
ATOM 1448 C CA . ASP A 1 189 ? 16.270 2.951 -21.680 1.00 91.88 189 ASP A CA 1
ATOM 1449 C C . ASP A 1 189 ? 15.465 3.138 -22.994 1.00 91.88 189 ASP A C 1
ATOM 1451 O O . ASP A 1 189 ? 15.071 2.138 -23.607 1.00 91.88 189 ASP A O 1
ATOM 1455 N N . PRO A 1 190 ? 15.206 4.382 -23.453 1.00 92.50 190 PRO A N 1
ATOM 1456 C CA . PRO A 1 190 ? 14.377 4.634 -24.635 1.00 92.50 190 PRO A CA 1
ATOM 1457 C C . PRO A 1 190 ? 14.933 4.040 -25.932 1.00 92.50 190 PRO A C 1
ATOM 1459 O O . PRO A 1 190 ? 14.162 3.626 -26.799 1.00 92.50 190 PRO A O 1
ATOM 1462 N N . MET A 1 191 ? 16.260 3.982 -26.080 1.00 94.12 191 MET A N 1
ATOM 1463 C CA . MET A 1 191 ? 16.888 3.398 -27.261 1.00 94.12 191 MET A CA 1
ATOM 1464 C C . MET A 1 191 ? 16.672 1.885 -27.267 1.00 94.12 191 MET A C 1
ATOM 1466 O O . MET A 1 191 ? 16.278 1.339 -28.297 1.00 94.12 191 MET A O 1
ATOM 1470 N N . LEU A 1 192 ? 16.858 1.208 -26.129 1.00 92.94 192 LEU A N 1
ATOM 1471 C CA . LEU A 1 192 ? 16.571 -0.227 -26.022 1.00 92.94 192 LEU A CA 1
ATOM 1472 C C . LEU A 1 192 ? 15.089 -0.528 -26.270 1.00 92.94 192 LEU A C 1
ATOM 1474 O O . LEU A 1 192 ? 14.788 -1.435 -27.046 1.00 92.94 192 LEU A O 1
ATOM 1478 N N . GLN A 1 193 ? 14.169 0.262 -25.704 1.00 92.69 193 GLN A N 1
ATOM 1479 C CA . GLN A 1 193 ? 12.732 0.129 -25.985 1.00 92.69 193 GLN A CA 1
ATOM 1480 C C . GLN A 1 193 ? 12.442 0.227 -27.488 1.00 92.69 193 GLN A C 1
ATOM 1482 O O . GLN A 1 193 ? 11.732 -0.611 -28.045 1.00 92.69 193 GLN A O 1
ATOM 1487 N N . GLN A 1 194 ? 13.029 1.215 -28.169 1.00 93.06 194 GLN A N 1
ATOM 1488 C CA . GLN A 1 194 ? 12.826 1.410 -29.602 1.00 93.06 194 GLN A CA 1
ATOM 1489 C C . GLN A 1 194 ? 13.386 0.246 -30.434 1.00 93.06 194 GLN A C 1
ATOM 1491 O O . GLN A 1 194 ? 12.761 -0.164 -31.413 1.00 93.06 194 GLN A O 1
ATOM 1496 N N . GLN A 1 195 ? 14.556 -0.288 -30.073 1.00 93.06 195 GLN A N 1
ATOM 1497 C CA . GLN A 1 195 ? 15.148 -1.430 -30.778 1.00 93.06 195 GLN A CA 1
ATOM 1498 C C . GLN A 1 195 ? 14.326 -2.706 -30.577 1.00 93.06 195 GLN A C 1
ATOM 1500 O O . GLN A 1 195 ? 14.080 -3.426 -31.545 1.00 93.06 195 GLN A O 1
ATOM 1505 N N . LEU A 1 196 ? 13.826 -2.948 -29.362 1.00 91.81 196 LEU A N 1
ATOM 1506 C CA . LEU A 1 196 ? 12.917 -4.061 -29.085 1.00 91.81 196 LEU A CA 1
ATOM 1507 C C . LEU A 1 196 ? 11.613 -3.927 -29.875 1.00 91.81 196 LEU A C 1
ATOM 1509 O O . LEU A 1 196 ? 11.188 -4.892 -30.503 1.00 91.81 196 LEU A O 1
ATOM 1513 N N . ALA A 1 197 ? 11.024 -2.729 -29.931 1.00 91.31 197 ALA A N 1
ATOM 1514 C CA . ALA A 1 197 ? 9.808 -2.475 -30.706 1.00 91.31 197 ALA A CA 1
ATOM 1515 C C . ALA A 1 197 ? 10.000 -2.780 -32.194 1.00 91.31 197 ALA A C 1
ATOM 1517 O O . ALA A 1 197 ? 9.177 -3.464 -32.801 1.00 91.31 197 ALA A O 1
ATOM 1518 N N . LYS A 1 198 ? 11.124 -2.342 -32.774 1.00 91.56 198 LYS A N 1
ATOM 1519 C CA . LYS A 1 198 ? 11.485 -2.686 -34.156 1.00 91.56 198 LYS A CA 1
ATOM 1520 C C . LYS A 1 198 ? 11.643 -4.195 -34.345 1.00 91.56 198 LYS A C 1
ATOM 1522 O O . LYS A 1 198 ? 11.144 -4.726 -35.333 1.00 91.56 198 LYS A O 1
ATOM 1527 N N . GLY A 1 199 ? 12.303 -4.875 -33.408 1.00 89.88 199 GLY A N 1
ATOM 1528 C CA . GLY A 1 199 ? 12.495 -6.326 -33.444 1.00 89.88 199 GLY A CA 1
ATOM 1529 C C . GLY A 1 199 ? 11.178 -7.102 -33.394 1.00 89.88 199 GLY A C 1
ATOM 1530 O O . GLY A 1 199 ? 10.961 -7.987 -34.218 1.00 89.88 199 GLY A O 1
ATOM 1531 N N . VAL A 1 200 ? 10.268 -6.726 -32.490 1.00 87.88 200 VAL A N 1
ATOM 1532 C CA . VAL A 1 200 ? 8.933 -7.334 -32.369 1.00 87.88 200 VAL A CA 1
ATOM 1533 C C . VAL A 1 200 ? 8.115 -7.111 -33.640 1.00 87.88 200 VAL A C 1
ATOM 1535 O O . VAL A 1 200 ? 7.550 -8.062 -34.172 1.00 87.88 200 VAL A O 1
ATOM 1538 N N . LEU A 1 201 ? 8.098 -5.889 -34.183 1.00 86.00 201 LEU A N 1
ATOM 1539 C CA . LEU A 1 201 ? 7.395 -5.594 -35.436 1.00 86.00 201 LEU A CA 1
ATOM 1540 C C . LEU A 1 201 ? 7.956 -6.400 -36.614 1.00 86.00 201 LEU A C 1
ATOM 1542 O O . LEU A 1 201 ? 7.188 -6.967 -37.388 1.00 86.00 201 LEU A O 1
ATOM 1546 N N . ALA A 1 202 ? 9.282 -6.494 -36.736 1.00 81.19 202 ALA A N 1
ATOM 1547 C CA . ALA A 1 202 ? 9.921 -7.293 -37.778 1.00 81.19 202 ALA A CA 1
ATOM 1548 C C . ALA A 1 202 ? 9.578 -8.784 -37.643 1.00 81.19 202 ALA A C 1
ATOM 1550 O O . ALA A 1 202 ? 9.295 -9.431 -38.649 1.00 81.19 202 ALA A O 1
ATOM 1551 N N . ALA A 1 203 ? 9.545 -9.317 -36.418 1.00 77.38 203 ALA A N 1
ATOM 1552 C CA . ALA A 1 203 ? 9.146 -10.696 -36.161 1.00 77.38 203 ALA A CA 1
ATOM 1553 C C . ALA A 1 203 ? 7.667 -10.932 -36.499 1.00 77.38 203 ALA A C 1
ATOM 1555 O O . ALA A 1 203 ? 7.358 -11.909 -37.169 1.00 77.38 203 ALA A O 1
ATOM 1556 N N . LEU A 1 204 ? 6.758 -10.029 -36.121 1.00 70.06 204 LEU A N 1
ATOM 1557 C CA . LEU A 1 204 ? 5.334 -10.130 -36.462 1.00 70.06 204 LEU A CA 1
ATOM 1558 C C . LEU A 1 204 ? 5.094 -10.075 -37.978 1.00 70.06 204 LEU A C 1
ATOM 1560 O O . LEU A 1 204 ? 4.276 -10.835 -38.490 1.00 70.06 204 LEU A O 1
ATOM 1564 N N . ILE A 1 205 ? 5.839 -9.235 -38.706 1.00 60.59 205 ILE A N 1
ATOM 1565 C CA . ILE A 1 205 ? 5.821 -9.201 -40.177 1.00 60.59 205 ILE A CA 1
ATOM 1566 C C . ILE A 1 205 ? 6.403 -10.496 -40.759 1.00 60.59 205 ILE A C 1
ATOM 1568 O O . ILE A 1 205 ? 5.879 -11.045 -41.723 1.00 60.59 205 ILE A O 1
ATOM 1572 N N . TYR A 1 206 ? 7.476 -11.020 -40.170 1.00 49.53 206 TYR A N 1
ATOM 1573 C CA . TYR A 1 206 ? 8.069 -12.282 -40.600 1.00 49.53 206 TYR A CA 1
ATOM 1574 C C . TYR A 1 206 ? 7.120 -13.464 -40.371 1.00 49.53 206 TYR A C 1
ATOM 1576 O O . TYR A 1 206 ? 7.009 -14.322 -41.240 1.00 49.53 206 TYR A O 1
ATOM 1584 N N . PHE A 1 207 ? 6.397 -13.496 -39.249 1.00 48.31 207 PHE A N 1
ATOM 1585 C CA . PHE A 1 207 ? 5.369 -14.497 -38.978 1.00 48.31 207 PHE A CA 1
ATOM 1586 C C . PHE A 1 207 ? 4.146 -14.313 -39.883 1.00 48.31 207 PHE A C 1
ATOM 1588 O O . PHE A 1 207 ? 3.629 -15.310 -40.367 1.00 48.31 207 PHE A O 1
ATOM 1595 N N . SER A 1 208 ? 3.718 -13.084 -40.200 1.00 47.88 208 SER A N 1
ATOM 1596 C CA . SER A 1 208 ? 2.607 -12.852 -41.138 1.00 47.88 208 SER A CA 1
ATOM 1597 C C . SER A 1 208 ? 2.949 -13.211 -42.587 1.00 47.88 208 SER A C 1
ATOM 1599 O O . SER A 1 208 ? 2.084 -13.698 -43.311 1.00 47.88 208 SER A O 1
ATOM 1601 N N . LEU A 1 209 ? 4.213 -13.056 -42.991 1.00 35.75 209 LEU A N 1
ATOM 1602 C CA . LEU A 1 209 ? 4.711 -13.465 -44.308 1.00 35.75 209 LEU A CA 1
ATOM 1603 C C . LEU A 1 209 ? 5.066 -14.961 -44.388 1.00 35.75 209 LEU A C 1
ATOM 1605 O O . LEU A 1 209 ? 4.986 -15.532 -45.472 1.00 35.75 209 LEU A O 1
ATOM 1609 N N . ASN A 1 210 ? 5.415 -15.607 -43.269 1.00 32.53 210 ASN A N 1
ATOM 1610 C CA . ASN A 1 210 ? 5.735 -17.042 -43.196 1.00 32.53 210 ASN A CA 1
ATOM 1611 C C . ASN A 1 210 ? 4.633 -17.894 -42.541 1.00 32.53 210 ASN A C 1
ATOM 1613 O O . ASN A 1 210 ? 4.874 -19.042 -42.178 1.00 32.53 210 ASN A O 1
ATOM 1617 N N . LEU A 1 211 ? 3.400 -17.387 -42.438 1.00 34.06 211 LEU A N 1
ATOM 1618 C CA . LEU A 1 211 ? 2.222 -18.126 -41.957 1.00 34.06 211 LEU A CA 1
ATOM 1619 C C . LEU A 1 211 ? 1.678 -19.134 -42.999 1.00 34.06 211 LEU A C 1
ATOM 1621 O O . LEU A 1 211 ? 0.479 -19.381 -43.098 1.00 34.06 211 LEU A O 1
ATOM 1625 N N . PHE A 1 212 ? 2.577 -19.776 -43.747 1.00 35.06 212 PHE A N 1
ATOM 1626 C CA . PHE A 1 212 ? 2.368 -21.105 -44.310 1.00 35.06 212 PHE A CA 1
ATOM 1627 C C . PHE A 1 212 ? 3.229 -22.059 -43.472 1.00 35.06 212 PHE A C 1
ATOM 1629 O O . PHE A 1 212 ? 4.438 -22.097 -43.643 1.00 35.06 212 PHE A O 1
ATOM 1636 N N . TRP A 1 213 ? 2.576 -22.853 -42.616 1.00 29.05 213 TRP A N 1
ATOM 1637 C CA . TRP A 1 213 ? 3.133 -23.941 -41.790 1.00 29.05 213 TRP A CA 1
ATOM 1638 C C . TRP A 1 213 ? 3.782 -23.549 -40.451 1.00 29.05 213 TRP A C 1
ATOM 1640 O O . TRP A 1 213 ? 4.979 -23.324 -40.363 1.00 29.05 213 TRP A O 1
ATOM 1650 N N . CYS A 1 214 ? 3.008 -23.637 -39.363 1.00 26.77 214 CYS A N 1
ATOM 1651 C CA . CYS A 1 214 ? 3.137 -24.758 -38.419 1.00 26.77 214 CYS A CA 1
ATOM 1652 C C . CYS A 1 214 ? 1.965 -24.729 -37.422 1.00 26.77 214 CYS A C 1
ATOM 1654 O O . CYS A 1 214 ? 1.990 -24.035 -36.410 1.00 26.77 214 CYS A O 1
ATOM 1656 N N . ARG A 1 215 ? 0.905 -25.475 -37.739 1.00 30.06 215 ARG A N 1
ATOM 1657 C CA . ARG A 1 215 ? -0.147 -25.840 -36.789 1.00 30.06 215 ARG A CA 1
ATOM 1658 C C . ARG A 1 215 ? 0.317 -27.146 -36.147 1.00 30.06 215 ARG A C 1
ATOM 1660 O O . ARG A 1 215 ? 0.062 -28.210 -36.700 1.00 30.06 215 ARG A O 1
ATOM 1667 N N . CYS A 1 216 ? 1.047 -27.057 -35.041 1.00 27.05 216 CYS A N 1
ATOM 1668 C CA . CYS A 1 216 ? 1.239 -28.199 -34.153 1.00 27.05 216 CYS A CA 1
ATOM 1669 C C . CYS A 1 216 ? 0.349 -27.986 -32.930 1.00 27.05 216 CYS A C 1
ATOM 1671 O O . CYS A 1 216 ? 0.377 -26.916 -32.325 1.00 27.05 216 CYS A O 1
ATOM 1673 N N . LEU A 1 217 ? -0.493 -28.994 -32.698 1.00 32.34 217 LEU A N 1
ATOM 1674 C CA . LEU A 1 217 ? -1.385 -29.179 -31.556 1.00 32.34 217 LEU A CA 1
ATOM 1675 C C . LEU A 1 217 ? -0.654 -29.044 -30.217 1.00 32.34 217 LEU A C 1
ATOM 1677 O O . LEU A 1 217 ? 0.530 -29.449 -30.164 1.00 32.34 217 LEU A O 1
#

pLDDT: mean 88.3, std 14.45, range [26.77, 98.81]